Protein AF-A0A6A4WB67-F1 (afdb_monomer)

Solvent-accessible surface area (backbone atoms only — not comparable to full-atom values): 14069 Å² total; per-residue (Å²): 134,90,84,85,91,83,84,88,88,89,84,87,80,80,78,88,81,91,80,86,78,74,86,76,74,72,74,72,79,76,89,67,84,83,65,38,62,92,65,21,6,39,81,93,38,73,42,71,34,64,84,37,33,91,78,21,44,57,36,32,66,81,36,46,34,48,39,44,52,20,15,23,63,81,33,20,80,39,66,37,55,89,47,18,8,24,56,63,33,77,40,70,38,38,48,22,30,94,76,48,62,31,39,26,43,80,23,37,28,89,75,38,42,36,92,93,32,48,76,56,39,9,38,88,63,63,58,74,66,77,58,60,67,40,82,74,42,72,28,26,77,46,27,29,39,32,35,75,45,62,42,71,92,75,52,83,68,87,73,96,52,55,33,37,44,30,32,33,37,27,45,61,84,58,85,37,86,62,76,42,78,46,36,69,49,79,44,61,71,41,95,54,71,48,76,38,46,42,68,89,50,56,60,77,37,48,30,34,35,35,53,35,44,32,39,64,88,76,68,46,67,46,77,82,45,67,72,42,79,44,71,21,36,60,88,74,79,74,90,123

InterPro domains:
  IPR000742 EGF-like domain [PS00022] (65-76)
  IPR000742 EGF-like domain [PS50026] (46-77)
  IPR000742 EGF-like domain [SM00181] (44-77)
  IPR000742 EGF-like domain [SM00181] (88-123)
  IPR002049 Laminin-type EGF domain [cd00055] (55-88)
  IPR003961 Fibronectin type III [cd00063] (132-229)
  IPR013111 Epidermal growth factor-like domain, extracellular [PF07974] (45-76)
  IPR013783 Immunoglobulin-like fold [G3DSA:2.60.40.10] (127-232)
  IPR036116 Fibronectin type III superfamily [SSF49265] (131-212)
  IPR042635 MEGF10/SREC1/2-like [PTHR24043] (35-122)

Foldseek 3Di:
DDDDDDDDDDDDDDDDDDDDDDDPPPPPPDPDPPQADFQFADVVSPHGADAAPPPWGQGRHPSATFEAKQFDDRRRPHGADFQFIDGNSPHGAAAAPPSHGADRHPCARPNPEDPCADPGRRHNDQCQQVDFWAWDDFAQAKTKTKGWADACVRGPDDDQAKKKKWKWKDFPVCPGPDIDTFDIDIDGHDGDMDMTIHHPGDAQTKMWMHIWMAGPVVRDIDPPGDIDIDGHHHPPPPPD

pLDDT: mean 75.32, std 18.9, range [31.39, 95.88]

Sequence (240 aa):
MRTTDASTWELGSLRPSAAELGPATVTLWACLPAGCPAGRFGPDCRDRCPYCLHGGQCHDVTGQCVCPPGFYGDRCQITCDRGTYGPDCNSRCGRCREGSSCDGASGKCESGCEDGFEPPLCLDLPPWFRDPPALVNVGFTDLSITHAVWREDYDNGYGTGAYSYTIQYRRSDGSAAVWTNGQTEWRSPATGNVTLRASGLKAETTYQVRMVITDEERGTSTNDTKVLTVNVTTDCQSKY

Structure (mmCIF, N/CA/C/O backbone):
data_AF-A0A6A4WB67-F1
#
_entry.id   AF-A0A6A4WB67-F1
#
loop_
_atom_site.group_PDB
_atom_site.id
_atom_site.type_symbol
_atom_site.label_atom_id
_atom_site.label_alt_id
_atom_site.label_comp_id
_atom_site.label_asym_id
_atom_site.label_entity_id
_atom_site.label_seq_id
_atom_site.pdbx_PDB_ins_code
_atom_site.Cartn_x
_atom_site.Cartn_y
_atom_site.Cartn_z
_atom_site.occupancy
_atom_site.B_iso_or_equiv
_atom_site.auth_seq_id
_atom_site.auth_comp_id
_atom_site.auth_asym_id
_atom_site.auth_atom_id
_atom_site.pdbx_PDB_model_num
ATOM 1 N N . MET A 1 1 ? -8.711 -58.832 90.110 1.00 36.00 1 MET A N 1
ATOM 2 C CA . MET A 1 1 ? -7.569 -57.941 89.804 1.00 36.00 1 MET A CA 1
ATOM 3 C C . MET A 1 1 ? -7.946 -57.107 88.585 1.00 36.00 1 MET A C 1
ATOM 5 O O . MET A 1 1 ? -8.597 -57.648 87.703 1.00 36.00 1 MET A O 1
ATOM 9 N N . ARG A 1 2 ? -7.663 -55.794 88.633 1.00 37.75 2 ARG A N 1
ATOM 10 C CA . ARG A 1 2 ? -7.966 -54.746 87.623 1.00 37.75 2 ARG A CA 1
ATOM 11 C C . ARG A 1 2 ? -7.347 -55.101 86.247 1.00 37.75 2 ARG A C 1
ATOM 13 O O . ARG A 1 2 ? -6.457 -55.939 86.236 1.00 37.75 2 ARG A O 1
ATOM 20 N N . THR A 1 3 ? -7.776 -54.588 85.089 1.00 33.81 3 THR A N 1
ATOM 21 C CA . THR A 1 3 ? -7.670 -53.190 84.581 1.00 33.81 3 THR A CA 1
ATOM 22 C C . THR A 1 3 ? -8.236 -53.158 83.135 1.00 33.81 3 THR A C 1
ATOM 24 O O . THR A 1 3 ? -7.956 -54.089 82.390 1.00 33.81 3 THR A O 1
ATOM 27 N N . THR A 1 4 ? -9.212 -52.297 82.804 1.00 38.00 4 THR A N 1
ATOM 28 C CA . THR A 1 4 ? -9.153 -51.027 82.013 1.00 38.00 4 THR A CA 1
ATOM 29 C C . THR A 1 4 ? -9.030 -51.130 80.484 1.00 38.00 4 THR A C 1
ATOM 31 O O . THR A 1 4 ? -8.053 -51.661 79.965 1.00 38.00 4 THR A O 1
ATOM 34 N N . ASP A 1 5 ? -9.991 -50.487 79.809 1.00 43.62 5 ASP A N 1
ATOM 35 C CA . ASP A 1 5 ? -9.928 -49.922 78.451 1.00 43.62 5 ASP A CA 1
ATOM 36 C C . ASP A 1 5 ? -8.700 -49.023 78.214 1.00 43.62 5 ASP A C 1
ATOM 38 O O . ASP A 1 5 ? -8.311 -48.272 79.111 1.00 43.62 5 ASP A O 1
ATOM 42 N N . ALA A 1 6 ? -8.177 -49.030 76.979 1.00 40.72 6 ALA A N 1
ATOM 43 C CA . ALA A 1 6 ? -7.413 -47.927 76.377 1.00 40.72 6 ALA A CA 1
ATOM 44 C C . ALA A 1 6 ? -7.303 -48.074 74.836 1.00 40.72 6 ALA A C 1
ATOM 46 O O . ALA A 1 6 ? -6.499 -48.837 74.312 1.00 40.72 6 ALA A O 1
ATOM 47 N N . SER A 1 7 ? -8.165 -47.333 74.139 1.00 37.78 7 SER A N 1
ATOM 48 C CA . SER A 1 7 ? -7.963 -46.528 72.916 1.00 37.78 7 SER A CA 1
ATOM 49 C C . SER A 1 7 ? -6.665 -46.617 72.064 1.00 37.78 7 SER A C 1
ATOM 51 O O . SER A 1 7 ? -5.572 -46.368 72.569 1.00 37.78 7 SER A O 1
ATOM 53 N N . THR A 1 8 ? -6.890 -46.649 70.726 1.00 36.31 8 THR A N 1
ATOM 54 C CA . THR A 1 8 ? -6.251 -45.855 69.617 1.00 36.31 8 THR A CA 1
ATOM 55 C C . THR A 1 8 ? -4.835 -46.269 69.104 1.00 36.31 8 THR A C 1
ATOM 57 O O . THR A 1 8 ? -4.033 -46.711 69.910 1.00 36.31 8 THR A O 1
ATOM 60 N N . TRP A 1 9 ? -4.399 -46.215 67.819 1.00 31.39 9 TRP A N 1
ATOM 61 C CA . TRP A 1 9 ? -4.665 -45.350 66.642 1.00 31.39 9 TRP A CA 1
ATOM 62 C C . TRP A 1 9 ? -4.256 -45.980 65.261 1.00 31.39 9 TRP A C 1
ATOM 64 O O . TRP A 1 9 ? -3.423 -46.877 65.214 1.00 31.39 9 TRP A O 1
ATOM 74 N N . GLU A 1 10 ? -4.791 -45.385 64.174 1.00 36.19 10 GLU A N 1
ATOM 75 C CA . GLU A 1 10 ? -4.322 -45.226 62.762 1.00 36.19 10 GLU A CA 1
ATOM 76 C C . GLU A 1 10 ? -4.331 -46.392 61.734 1.00 36.19 10 GLU A C 1
ATOM 78 O O . GLU A 1 10 ? -3.426 -47.218 61.657 1.00 36.19 10 GLU A O 1
ATOM 83 N N . LEU A 1 11 ? -5.304 -46.341 60.805 1.00 39.94 11 LEU A N 1
ATOM 84 C CA . LEU A 1 11 ? -5.237 -46.958 59.471 1.00 39.94 11 LEU A CA 1
ATOM 85 C C . LEU A 1 11 ? -4.882 -45.880 58.435 1.00 39.94 11 LEU A C 1
ATOM 87 O O . LEU A 1 11 ? -5.669 -44.967 58.178 1.00 39.94 11 LEU A O 1
ATOM 91 N N . GLY A 1 12 ? -3.708 -46.010 57.815 1.00 34.44 12 GLY A N 1
ATOM 92 C CA . GLY A 1 12 ? -3.312 -45.216 56.655 1.00 34.44 12 GLY A CA 1
ATOM 93 C C . GLY A 1 12 ? -4.217 -45.506 55.456 1.00 34.44 12 GLY A C 1
ATOM 94 O O . GLY A 1 12 ? -4.242 -46.618 54.936 1.00 34.44 12 GLY A O 1
ATOM 95 N N . SER A 1 13 ? -4.957 -44.492 55.010 1.00 37.50 13 SER A N 1
ATOM 96 C CA . SER A 1 13 ? -5.719 -44.530 53.760 1.00 37.50 13 SER A CA 1
ATOM 97 C C . SER A 1 13 ? -4.797 -44.193 52.589 1.00 37.50 13 SER A C 1
ATOM 99 O O . SER A 1 13 ? -4.390 -43.044 52.410 1.00 37.50 13 SER A O 1
ATOM 101 N N . LEU A 1 14 ? -4.457 -45.202 51.786 1.00 39.94 14 LEU A N 1
ATOM 102 C CA . LEU A 1 14 ? -3.831 -45.012 50.481 1.00 39.94 14 LEU A CA 1
ATOM 103 C C . LEU A 1 14 ? -4.865 -44.439 49.499 1.00 39.94 14 LEU A C 1
ATOM 105 O O . LEU A 1 14 ? -5.984 -44.934 49.377 1.00 39.94 14 LEU A O 1
ATOM 109 N N . ARG A 1 15 ? -4.465 -43.356 48.828 1.00 42.50 15 ARG A N 1
ATOM 110 C CA . ARG A 1 15 ? -5.202 -42.632 47.783 1.00 42.50 15 ARG A CA 1
ATOM 111 C C . ARG A 1 15 ? -5.564 -43.540 46.592 1.00 42.50 15 ARG A C 1
ATOM 113 O O . ARG A 1 15 ? -4.753 -44.394 46.234 1.00 42.50 15 ARG A O 1
ATOM 120 N N . PRO A 1 16 ? -6.691 -43.297 45.898 1.00 35.81 16 PRO A N 1
ATOM 121 C CA . PRO A 1 16 ? -6.949 -43.901 44.598 1.00 35.81 16 PRO A CA 1
ATOM 122 C C . PRO A 1 16 ? -6.104 -43.213 43.515 1.00 35.81 16 PRO A C 1
ATOM 124 O O . PRO A 1 16 ? -6.063 -41.985 43.429 1.00 35.81 16 PRO A O 1
ATOM 127 N N . SER A 1 17 ? -5.438 -44.016 42.687 1.00 37.41 17 SER A N 1
ATOM 128 C CA . SER A 1 17 ? -4.815 -43.566 41.442 1.00 37.41 17 SER A CA 1
ATOM 129 C C . SER A 1 17 ? -5.841 -43.626 40.314 1.00 37.41 17 SER A C 1
ATOM 131 O O . SER A 1 17 ? -6.446 -44.670 40.074 1.00 37.41 17 SER A O 1
ATOM 133 N N . ALA A 1 18 ? -6.028 -42.493 39.640 1.00 43.53 18 ALA A N 1
ATOM 134 C CA . ALA A 1 18 ? -6.764 -42.361 38.393 1.00 43.53 18 ALA A CA 1
ATOM 135 C C . ALA A 1 18 ? -5.763 -42.356 37.228 1.00 43.53 18 ALA A C 1
ATOM 137 O O . ALA A 1 18 ? -5.106 -41.351 36.984 1.00 43.53 18 ALA A O 1
ATOM 138 N N . ALA A 1 19 ? -5.636 -43.492 36.553 1.00 39.88 19 ALA A N 1
ATOM 139 C CA . ALA A 1 19 ? -5.042 -43.710 35.230 1.00 39.88 19 ALA A CA 1
ATOM 140 C C . ALA A 1 19 ? -5.289 -45.209 34.980 1.00 39.88 19 ALA A C 1
ATOM 142 O O . ALA A 1 19 ? -4.960 -46.016 35.837 1.00 39.88 19 ALA A O 1
ATOM 143 N N . GLU A 1 20 ? -5.994 -45.675 33.956 1.00 41.53 20 GLU A N 1
ATOM 144 C CA . GLU A 1 20 ? -5.700 -45.456 32.549 1.00 41.53 20 GLU A CA 1
ATOM 145 C C . GLU A 1 20 ? -6.998 -45.560 31.729 1.00 41.53 20 GLU A C 1
ATOM 147 O O . GLU A 1 20 ? -7.588 -46.630 31.586 1.00 41.53 20 GLU A O 1
ATOM 152 N N . LEU A 1 21 ? -7.448 -44.440 31.170 1.00 41.16 21 LEU A N 1
ATOM 153 C CA . LEU A 1 21 ? -8.236 -44.449 29.944 1.00 41.16 21 LEU A CA 1
ATOM 154 C C . LEU A 1 21 ? -7.272 -43.973 28.864 1.00 41.16 21 LEU A C 1
ATOM 156 O O . LEU A 1 21 ? -6.634 -42.932 29.026 1.00 41.16 21 LEU A O 1
ATOM 160 N N . 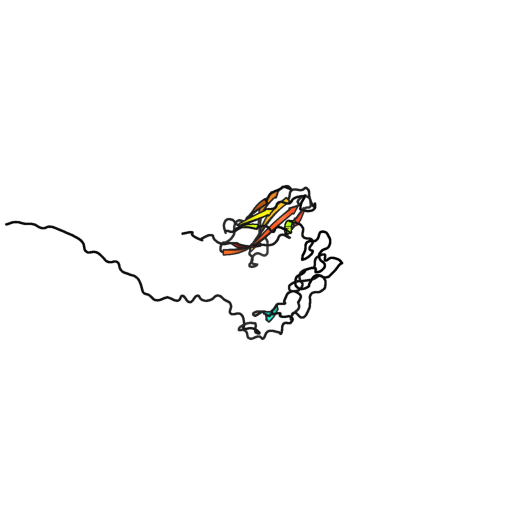GLY A 1 22 ? -7.101 -44.802 27.833 1.00 45.59 22 GLY A N 1
ATOM 161 C CA . GLY A 1 22 ? -6.172 -44.573 26.731 1.00 45.59 22 GLY A CA 1
ATOM 162 C C . GLY A 1 22 ? -6.387 -43.221 26.048 1.00 45.59 22 GLY A C 1
ATOM 163 O O . GLY A 1 22 ? -7.373 -42.534 26.324 1.00 45.59 22 GLY A O 1
ATOM 164 N N . PRO A 1 23 ? -5.480 -42.814 25.147 1.00 40.72 23 PRO A N 1
ATOM 165 C CA . PRO A 1 23 ? -5.631 -41.548 24.461 1.00 40.72 23 PRO A CA 1
ATOM 166 C C . PRO A 1 23 ? -6.952 -41.586 23.695 1.00 40.72 23 PRO A C 1
ATOM 168 O O . PRO A 1 23 ? -7.090 -42.279 22.687 1.00 40.72 23 PRO A O 1
ATOM 171 N N . ALA A 1 24 ? -7.927 -40.810 24.162 1.00 41.34 24 ALA A N 1
ATOM 172 C CA . ALA A 1 24 ? -8.881 -40.219 23.258 1.00 41.34 24 ALA A CA 1
ATOM 173 C C . ALA A 1 24 ? -8.025 -39.385 22.305 1.00 41.34 24 ALA A C 1
ATOM 175 O O . ALA A 1 24 ? -7.651 -38.253 22.607 1.00 41.34 24 ALA A O 1
ATOM 176 N N . THR A 1 25 ? -7.649 -39.966 21.166 1.00 43.19 25 THR A N 1
ATOM 177 C CA . THR A 1 25 ? -7.369 -39.157 19.996 1.00 43.19 25 THR A CA 1
ATOM 178 C C . THR A 1 25 ? -8.670 -38.423 19.736 1.00 43.19 25 THR A C 1
ATOM 180 O O . THR A 1 25 ? -9.588 -38.947 19.108 1.00 43.19 25 THR A O 1
ATOM 183 N N . VAL A 1 26 ? -8.776 -37.217 20.287 1.00 40.19 26 VAL A N 1
ATOM 184 C CA . VAL A 1 26 ? -9.608 -36.194 19.691 1.00 40.19 26 VAL A CA 1
ATOM 185 C C . VAL A 1 26 ? -9.072 -36.108 18.274 1.00 40.19 26 VAL A C 1
ATOM 187 O O . VAL A 1 26 ? -7.982 -35.588 18.040 1.00 40.19 26 VAL A O 1
ATOM 190 N N . THR A 1 27 ? -9.777 -36.734 17.335 1.00 43.88 27 THR A N 1
ATOM 191 C CA . THR A 1 27 ? -9.654 -36.383 15.933 1.00 43.88 27 THR A CA 1
ATOM 192 C C . THR A 1 27 ? -9.920 -34.891 15.892 1.00 43.88 27 THR A C 1
ATOM 194 O O . THR A 1 27 ? -11.065 -34.455 15.996 1.00 43.88 27 THR A O 1
ATOM 197 N N . LEU A 1 28 ? -8.843 -34.110 15.830 1.00 44.91 28 LEU A N 1
ATOM 198 C CA . LEU A 1 28 ? -8.873 -32.759 15.313 1.00 44.91 28 LEU A CA 1
ATOM 199 C C . LEU A 1 28 ? -9.542 -32.891 13.949 1.00 44.91 28 LEU A C 1
ATOM 201 O O . LEU A 1 28 ? -8.922 -33.371 13.000 1.00 44.91 28 LEU A O 1
ATOM 205 N N . TRP A 1 29 ? -10.831 -32.559 13.858 1.00 43.31 29 TRP A N 1
ATOM 206 C CA . TRP A 1 29 ? -11.419 -32.281 12.562 1.00 43.31 29 TRP A CA 1
ATOM 207 C C . TRP A 1 29 ? -10.584 -31.157 11.964 1.00 43.31 29 TRP A C 1
ATOM 209 O O . TRP A 1 29 ? -10.554 -30.034 12.466 1.00 43.31 29 TRP A O 1
ATOM 219 N N . ALA A 1 30 ? -9.809 -31.534 10.954 1.00 49.88 30 ALA A N 1
ATOM 220 C CA . ALA A 1 30 ? -8.985 -30.649 10.173 1.00 49.88 30 ALA A CA 1
ATOM 221 C C . ALA A 1 30 ? -9.857 -29.536 9.588 1.00 49.88 30 ALA A C 1
ATOM 223 O O . ALA A 1 30 ? -10.861 -29.812 8.940 1.00 49.88 30 ALA A O 1
ATOM 224 N N . CYS A 1 31 ? -9.420 -28.292 9.742 1.00 44.47 31 CYS A N 1
ATOM 225 C CA . CYS A 1 31 ? -9.756 -27.240 8.794 1.00 44.47 31 CYS A CA 1
ATOM 226 C C . CYS A 1 31 ? -8.483 -26.875 8.028 1.00 44.47 31 CYS A C 1
ATOM 228 O O . CYS A 1 31 ? -7.892 -25.822 8.236 1.00 44.47 31 CYS A O 1
ATOM 230 N N . LEU A 1 32 ? -8.047 -27.776 7.147 1.00 53.62 32 LEU A N 1
ATOM 231 C CA . LEU A 1 32 ? -7.428 -27.355 5.894 1.00 53.62 32 LEU A CA 1
ATOM 232 C C . LEU A 1 32 ? -8.495 -27.569 4.818 1.00 53.62 32 LEU A C 1
ATOM 234 O O . LEU A 1 32 ? -9.041 -28.674 4.760 1.00 53.62 32 LEU A O 1
ATOM 238 N N . PRO A 1 33 ? -8.812 -26.583 3.963 1.00 56.00 33 PRO A N 1
ATOM 239 C CA . PRO A 1 33 ? -9.559 -26.902 2.763 1.00 56.00 33 PRO A CA 1
ATOM 240 C C . PRO A 1 33 ? -8.698 -27.879 1.958 1.00 56.00 33 PRO A C 1
ATOM 242 O O . PRO A 1 33 ? -7.549 -27.586 1.622 1.00 56.00 33 PRO A O 1
ATOM 245 N N . ALA A 1 34 ? -9.241 -29.061 1.678 1.00 65.38 34 ALA A N 1
ATOM 246 C CA . ALA A 1 34 ? -8.726 -29.891 0.607 1.00 65.38 34 ALA A CA 1
ATOM 247 C C . ALA A 1 34 ? -9.050 -29.148 -0.694 1.00 65.38 34 ALA A C 1
ATOM 249 O O . ALA A 1 34 ? 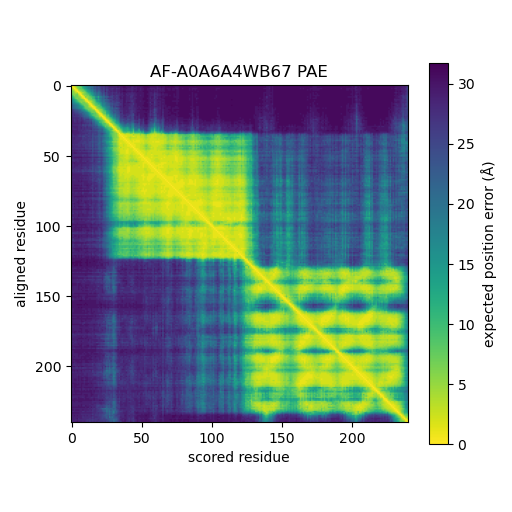-10.119 -29.332 -1.272 1.00 65.38 34 ALA A O 1
ATOM 250 N N . GLY A 1 35 ? -8.163 -28.234 -1.091 1.00 74.56 35 GLY A N 1
ATOM 251 C CA . GLY A 1 35 ? -8.196 -27.645 -2.422 1.00 74.56 35 GLY A CA 1
ATOM 252 C C . GLY A 1 35 ? -8.160 -28.748 -3.477 1.00 74.56 35 GLY A C 1
ATOM 253 O O . GLY A 1 35 ? -7.774 -29.893 -3.204 1.00 74.56 35 GLY A O 1
ATOM 254 N N . CYS A 1 36 ? -8.580 -28.425 -4.694 1.00 86.00 36 CYS A N 1
ATOM 255 C CA . CYS A 1 36 ? -8.553 -29.408 -5.763 1.00 86.00 36 CYS A CA 1
ATOM 256 C C . CYS A 1 36 ? -7.130 -29.896 -6.054 1.00 86.00 36 CYS A C 1
ATOM 258 O O . CYS A 1 36 ? -6.175 -29.118 -5.977 1.00 86.00 36 CYS A O 1
ATOM 260 N N . PRO A 1 37 ? -6.954 -31.188 -6.399 1.00 87.62 37 PRO A N 1
ATOM 261 C CA . PRO A 1 37 ? -5.648 -31.686 -6.794 1.00 87.62 37 PRO A CA 1
ATOM 262 C C . PRO A 1 37 ? -5.159 -30.915 -8.024 1.00 87.62 37 PRO A C 1
ATOM 264 O O . PRO A 1 37 ? -5.959 -30.487 -8.861 1.00 87.62 37 PRO A O 1
ATOM 267 N N . ALA A 1 38 ? -3.837 -30.766 -8.138 1.00 86.00 38 ALA A N 1
ATOM 268 C CA . ALA A 1 38 ? -3.210 -29.971 -9.188 1.00 86.00 38 ALA A CA 1
ATOM 269 C C . ALA A 1 38 ? -3.798 -30.277 -10.579 1.00 86.00 38 ALA A C 1
ATOM 271 O O . ALA A 1 38 ? -3.881 -31.432 -11.004 1.00 86.00 38 ALA A O 1
ATOM 272 N N . GLY A 1 39 ? -4.207 -29.220 -11.287 1.00 88.50 39 GLY A N 1
ATOM 273 C CA . GLY A 1 39 ? -4.805 -29.316 -12.619 1.00 88.50 39 GLY A CA 1
ATOM 274 C C . GLY A 1 39 ? -6.330 -29.473 -12.644 1.00 88.50 39 GLY A C 1
ATOM 275 O O . GLY A 1 39 ? -6.890 -29.662 -13.728 1.00 88.50 39 GLY A O 1
ATOM 276 N N . ARG A 1 40 ? -7.015 -29.385 -11.498 1.00 92.31 40 ARG A N 1
ATOM 277 C CA . ARG A 1 40 ? -8.483 -29.401 -11.410 1.00 92.31 40 ARG A CA 1
ATOM 278 C C . ARG A 1 40 ? -9.025 -28.220 -10.620 1.00 92.31 40 ARG A C 1
ATOM 280 O O . ARG A 1 40 ? -8.319 -27.676 -9.777 1.00 92.31 40 ARG A O 1
ATOM 287 N N . PHE A 1 41 ? -10.276 -27.862 -10.889 1.00 93.44 41 PHE A N 1
ATOM 288 C CA . PHE A 1 41 ? -10.978 -26.814 -10.159 1.00 93.44 41 PHE A CA 1
ATOM 289 C C . PHE A 1 41 ? -12.490 -27.066 -10.076 1.00 93.44 41 PHE A C 1
ATOM 291 O O . PHE A 1 41 ? -13.009 -28.006 -10.688 1.00 93.44 41 PHE A O 1
ATOM 298 N N . GLY A 1 42 ? -13.184 -26.207 -9.330 1.00 87.94 42 GLY A N 1
ATOM 299 C CA . GLY A 1 42 ? -14.643 -26.173 -9.261 1.00 87.94 42 GLY A CA 1
ATOM 300 C C . GLY A 1 42 ? -15.231 -27.154 -8.239 1.00 87.94 42 GLY A C 1
ATOM 301 O O . GLY A 1 42 ? -14.493 -27.839 -7.525 1.00 87.94 42 GLY A O 1
ATOM 302 N N . PRO A 1 43 ? -16.571 -27.230 -8.134 1.00 87.75 43 PRO A N 1
ATOM 303 C CA . PRO A 1 43 ? -17.237 -28.137 -7.204 1.00 87.75 43 PRO A CA 1
ATOM 304 C C . PRO A 1 43 ? -16.832 -29.589 -7.488 1.00 87.75 43 PRO A C 1
ATOM 306 O O . PRO A 1 43 ? -16.821 -30.036 -8.639 1.00 87.75 43 PRO A O 1
ATOM 309 N N . ASP A 1 44 ? -16.448 -30.305 -6.431 1.00 86.38 44 ASP A N 1
ATOM 310 C CA . ASP A 1 44 ? -15.945 -31.685 -6.486 1.00 86.38 44 ASP A CA 1
ATOM 311 C C . ASP A 1 44 ? -14.734 -31.894 -7.424 1.00 86.38 44 ASP A C 1
ATOM 313 O O . ASP A 1 44 ? -14.448 -33.018 -7.841 1.00 86.38 44 ASP A O 1
ATOM 317 N N . CYS A 1 45 ? -14.008 -30.824 -7.781 1.00 89.12 45 CYS A N 1
ATOM 318 C CA . CYS A 1 45 ? -12.840 -30.864 -8.669 1.00 89.12 45 CYS A CA 1
ATOM 319 C C . CYS A 1 45 ? -13.127 -31.488 -10.039 1.00 89.12 45 CYS A C 1
ATOM 321 O O . CYS A 1 45 ? -12.284 -32.170 -10.642 1.00 89.12 45 CYS A O 1
ATOM 323 N N . ARG A 1 46 ? -14.354 -31.291 -10.525 1.00 92.81 46 ARG A N 1
ATOM 324 C CA . ARG A 1 46 ? -14.831 -31.898 -11.765 1.00 92.81 46 ARG A CA 1
ATOM 325 C C . ARG A 1 46 ? -14.186 -31.274 -13.000 1.00 92.81 46 ARG A C 1
ATOM 327 O O . ARG A 1 46 ? -13.955 -31.986 -13.984 1.00 92.81 46 ARG A O 1
ATOM 334 N N . ASP A 1 47 ? -13.856 -29.990 -12.934 1.00 93.75 47 ASP A N 1
ATOM 335 C CA . ASP A 1 47 ? -13.357 -29.229 -14.069 1.00 93.75 47 ASP A CA 1
ATOM 336 C C . ASP A 1 47 ? -11.832 -29.290 -14.166 1.00 93.75 47 ASP A C 1
ATOM 338 O O . ASP A 1 47 ? -11.117 -29.484 -13.180 1.00 93.75 47 ASP A O 1
ATOM 342 N N . ARG A 1 48 ? -11.316 -29.189 -15.395 1.00 93.88 48 ARG A N 1
ATOM 343 C CA . ARG A 1 48 ? -9.875 -29.217 -15.675 1.00 93.88 48 ARG A CA 1
ATOM 344 C C . ARG A 1 48 ? -9.351 -27.807 -15.831 1.00 93.88 48 ARG A C 1
ATOM 346 O O . ARG A 1 48 ? -9.872 -27.055 -16.648 1.00 93.88 48 ARG A O 1
ATOM 353 N N . CYS A 1 49 ? -8.270 -27.508 -15.129 1.00 93.44 49 CYS A N 1
ATOM 354 C CA . CYS A 1 49 ? -7.606 -26.222 -15.230 1.00 93.44 49 CYS A CA 1
ATOM 355 C C . CYS A 1 49 ? -7.151 -25.913 -16.664 1.00 93.44 49 CYS A C 1
ATOM 357 O O . CYS A 1 49 ? -6.633 -26.806 -17.349 1.00 93.44 49 CYS A O 1
ATOM 359 N N . PRO A 1 50 ? -7.286 -24.654 -17.114 1.00 91.81 50 PRO A N 1
ATOM 360 C CA . PRO A 1 50 ? -6.638 -24.207 -18.334 1.00 91.81 50 PRO A CA 1
ATOM 361 C C . PRO A 1 50 ? -5.114 -24.272 -18.174 1.00 91.81 50 PRO A C 1
ATOM 363 O O . PRO A 1 50 ? -4.570 -24.229 -17.070 1.00 91.81 50 PRO A O 1
ATOM 366 N N . TYR A 1 51 ? -4.402 -24.368 -19.297 1.00 93.69 51 TYR A N 1
ATOM 367 C CA . TYR A 1 51 ? -2.942 -24.313 -19.275 1.00 93.69 51 TYR A CA 1
ATOM 368 C C . TYR A 1 51 ? -2.476 -22.861 -19.101 1.00 93.69 51 TYR A C 1
ATOM 370 O O . TYR A 1 51 ? -2.588 -22.066 -20.043 1.00 93.69 51 TYR A O 1
ATOM 378 N N . CYS A 1 52 ? -1.980 -22.542 -17.905 1.00 94.81 52 CYS A N 1
ATOM 379 C CA . CYS A 1 52 ? -1.414 -21.245 -17.538 1.00 94.81 52 CYS A CA 1
ATOM 380 C C . CYS A 1 52 ? 0.046 -21.134 -18.005 1.00 94.81 52 CYS A C 1
ATOM 382 O O . CYS A 1 52 ? 0.830 -22.072 -17.856 1.00 94.81 52 CYS A O 1
ATOM 384 N N . LEU A 1 53 ? 0.409 -19.993 -18.587 1.00 94.69 53 LEU A N 1
ATOM 385 C CA . LEU A 1 53 ? 1.748 -19.725 -19.110 1.00 94.69 53 LEU A CA 1
ATOM 386 C C . LEU A 1 53 ? 2.659 -19.106 -18.044 1.00 94.69 53 LEU A C 1
ATOM 388 O O . LEU A 1 53 ? 2.208 -18.701 -16.975 1.00 94.69 53 LEU A O 1
ATOM 392 N N . HIS A 1 54 ? 3.961 -19.067 -18.343 1.00 93.75 54 HIS A N 1
ATOM 393 C CA . HIS A 1 54 ? 5.002 -18.431 -17.522 1.00 93.75 54 HIS A CA 1
ATOM 394 C C . HIS A 1 54 ? 5.079 -18.912 -16.061 1.00 93.75 54 HIS A C 1
ATOM 396 O O . HIS A 1 54 ? 5.642 -18.231 -15.215 1.00 93.75 54 HIS A O 1
ATOM 402 N N . GLY A 1 55 ? 4.565 -20.111 -15.766 1.00 90.69 55 GLY A N 1
ATOM 403 C CA . GLY A 1 55 ? 4.529 -20.660 -14.406 1.00 90.69 55 GLY A CA 1
ATOM 404 C C . GLY A 1 55 ? 3.316 -20.219 -13.582 1.00 90.69 55 GLY A C 1
ATOM 405 O O . GLY A 1 55 ? 3.302 -20.445 -12.373 1.00 90.69 55 GLY A O 1
ATOM 406 N N . GLY A 1 56 ? 2.303 -19.616 -14.215 1.00 91.94 56 GLY A N 1
ATOM 407 C CA . GLY A 1 56 ? 1.026 -19.309 -13.575 1.00 91.94 56 GLY A CA 1
ATOM 408 C C . GLY A 1 56 ? 0.333 -20.554 -13.026 1.00 91.94 56 GLY A C 1
ATOM 409 O O . GLY A 1 56 ? 0.478 -21.660 -13.555 1.00 91.94 56 GLY A O 1
ATOM 410 N N . GLN A 1 57 ? -0.426 -20.369 -11.951 1.00 92.31 57 GLN A N 1
ATOM 411 C CA . GLN A 1 57 ? -1.120 -21.452 -11.259 1.00 92.31 57 GLN A CA 1
ATOM 412 C C . GLN A 1 57 ? -2.622 -21.315 -11.439 1.00 92.31 57 GLN A C 1
ATOM 414 O O . GLN A 1 57 ? -3.170 -20.228 -11.349 1.00 92.31 57 GLN A O 1
ATOM 419 N N . CYS A 1 58 ? -3.304 -22.424 -11.683 1.00 92.88 58 CYS A N 1
ATOM 420 C CA . CYS A 1 58 ? -4.756 -22.420 -11.743 1.00 92.88 58 CYS A CA 1
ATOM 421 C C . CYS A 1 58 ? -5.343 -22.335 -10.333 1.00 92.88 58 CYS A C 1
ATOM 423 O O . CYS A 1 58 ? -4.959 -23.110 -9.456 1.00 92.88 58 CYS A O 1
ATOM 425 N N . HIS A 1 59 ? -6.295 -21.430 -10.135 1.00 91.31 59 HIS A N 1
ATOM 426 C CA . HIS A 1 59 ? -7.063 -21.354 -8.906 1.00 91.31 59 HIS A CA 1
ATOM 427 C C . HIS A 1 59 ? -8.021 -22.549 -8.822 1.00 91.31 59 HIS A C 1
ATOM 429 O O . HIS A 1 59 ? -8.870 -22.760 -9.685 1.00 91.31 59 HIS A O 1
ATOM 435 N N . ASP A 1 60 ? -7.900 -23.314 -7.747 1.00 87.19 60 ASP A N 1
ATOM 436 C CA . ASP A 1 60 ? -8.667 -24.526 -7.443 1.00 87.19 60 ASP A CA 1
ATOM 437 C C . ASP A 1 60 ? -10.191 -24.328 -7.307 1.00 87.19 60 ASP A C 1
ATOM 439 O O . ASP A 1 60 ? -10.957 -25.268 -7.506 1.00 87.19 60 ASP A O 1
ATOM 443 N N . VAL A 1 61 ? -10.660 -23.118 -7.006 1.00 88.44 61 VAL A N 1
ATOM 444 C CA . VAL A 1 61 ? -12.091 -22.794 -6.936 1.00 88.44 61 VAL A CA 1
ATOM 445 C C . VAL A 1 61 ? -12.606 -22.248 -8.266 1.00 88.44 61 VAL A C 1
ATOM 447 O O . VAL A 1 61 ? -13.611 -22.736 -8.779 1.00 88.44 61 VAL A O 1
ATOM 450 N N . THR A 1 62 ? -11.943 -21.235 -8.831 1.00 89.81 62 THR A N 1
ATOM 451 C CA . THR A 1 62 ? -12.477 -20.479 -9.981 1.00 89.81 62 THR A CA 1
ATOM 452 C C . THR A 1 62 ? -12.008 -20.997 -11.336 1.00 89.81 62 THR A C 1
ATOM 454 O O . THR A 1 62 ? -12.613 -20.668 -12.354 1.00 89.81 62 THR A O 1
ATOM 457 N N . GLY A 1 63 ? -10.920 -21.768 -11.376 1.00 90.81 63 GLY A N 1
ATOM 458 C CA . GLY A 1 63 ? -10.289 -22.227 -12.613 1.00 90.81 63 GLY A CA 1
ATOM 459 C C . GLY A 1 63 ? -9.509 -21.158 -13.369 1.00 90.81 63 GLY A C 1
ATOM 460 O O . GLY A 1 63 ? -8.973 -21.444 -14.438 1.00 90.81 63 GLY A O 1
ATOM 461 N N . GLN A 1 64 ? -9.435 -19.934 -12.845 1.00 93.19 64 GLN A N 1
ATOM 462 C CA . GLN A 1 64 ? -8.674 -18.849 -13.459 1.00 93.19 64 GLN A CA 1
ATOM 463 C C . GLN A 1 64 ? -7.176 -19.024 -13.210 1.00 93.19 64 GLN A C 1
ATOM 465 O O . GLN A 1 64 ? -6.766 -19.533 -12.166 1.00 93.19 64 GLN A O 1
ATOM 470 N N . CYS A 1 65 ? -6.348 -18.585 -14.157 1.00 94.00 65 CYS A N 1
ATOM 471 C CA . CYS A 1 65 ? -4.909 -18.544 -13.946 1.00 94.00 65 CYS A CA 1
ATOM 472 C C . CYS A 1 65 ? -4.536 -17.363 -13.044 1.00 94.00 65 CYS A C 1
ATOM 474 O O . CYS A 1 65 ? -4.820 -16.213 -13.358 1.00 94.00 65 CYS A O 1
ATOM 476 N N . VAL A 1 66 ? -3.859 -17.664 -11.943 1.00 93.19 66 VAL A N 1
ATOM 477 C CA . VAL A 1 66 ? -3.147 -16.711 -11.098 1.00 93.19 66 VAL A CA 1
ATOM 478 C C . VAL A 1 66 ? -1.775 -16.487 -11.714 1.00 93.19 66 VAL A C 1
ATOM 480 O O . VAL A 1 66 ? -0.955 -17.411 -11.799 1.00 93.19 66 VAL A O 1
ATOM 483 N N . CYS A 1 67 ? -1.543 -15.263 -12.175 1.00 93.81 67 CYS A N 1
ATOM 484 C CA . CYS A 1 67 ? -0.346 -14.928 -12.923 1.00 93.81 67 CYS A CA 1
ATOM 485 C C . CYS A 1 67 ? 0.831 -14.568 -12.022 1.00 93.81 67 CYS A C 1
ATOM 487 O O . CYS A 1 67 ? 0.655 -13.910 -10.994 1.00 93.81 67 CYS A O 1
ATOM 489 N N . PRO A 1 68 ? 2.050 -14.999 -12.391 1.00 93.38 68 PRO A N 1
ATOM 490 C CA . PRO A 1 68 ? 3.242 -14.539 -11.708 1.00 93.38 68 PRO A CA 1
ATOM 491 C C . PRO A 1 68 ? 3.458 -13.044 -11.997 1.00 93.38 68 PRO A C 1
ATOM 493 O O . PRO A 1 68 ? 3.006 -12.546 -13.033 1.00 93.38 68 PRO A O 1
ATOM 496 N N . PRO A 1 69 ? 4.172 -12.320 -11.117 1.00 92.75 69 PRO A N 1
ATOM 497 C CA . PRO A 1 69 ? 4.515 -10.923 -11.356 1.00 92.75 69 PRO A CA 1
ATOM 498 C C . PRO A 1 69 ? 5.191 -10.730 -12.717 1.00 92.75 69 PRO A C 1
ATOM 500 O O . PRO A 1 69 ? 6.039 -11.533 -13.108 1.00 92.75 69 PRO A O 1
ATOM 503 N N . GLY A 1 70 ? 4.829 -9.661 -13.428 1.00 94.38 70 GLY A N 1
ATOM 504 C CA . GLY A 1 70 ? 5.324 -9.402 -14.783 1.00 94.38 70 GLY A CA 1
ATOM 505 C C . GLY A 1 70 ? 4.414 -9.907 -15.898 1.00 94.38 70 GLY A C 1
ATOM 506 O O . GLY A 1 70 ? 4.696 -9.626 -17.064 1.00 94.38 70 GLY A O 1
ATOM 507 N N . PHE A 1 71 ? 3.331 -10.611 -15.557 1.00 95.69 71 PHE A N 1
ATOM 508 C CA . PHE A 1 71 ? 2.399 -11.190 -16.518 1.00 95.69 71 PHE A CA 1
ATOM 509 C C . PHE A 1 71 ? 0.940 -10.988 -16.100 1.00 95.69 71 PHE A C 1
ATOM 511 O O . PHE A 1 71 ? 0.626 -10.890 -14.914 1.00 95.69 71 PHE A O 1
ATOM 518 N N . TYR A 1 72 ? 0.046 -10.970 -17.086 1.00 94.31 72 TYR A N 1
ATOM 519 C CA . TYR A 1 72 ? -1.396 -10.838 -16.908 1.00 94.31 72 TYR A CA 1
ATOM 520 C C . TYR A 1 72 ? -2.187 -11.479 -18.063 1.00 94.31 72 TYR A C 1
ATOM 522 O O . TYR A 1 72 ? -1.627 -11.989 -19.043 1.00 94.31 72 TYR A O 1
ATOM 530 N N . GLY A 1 73 ? -3.516 -11.460 -17.931 1.00 93.81 73 GLY A N 1
ATOM 531 C CA . GLY A 1 73 ? -4.474 -12.048 -18.871 1.00 93.81 73 GLY A CA 1
ATOM 532 C C . GLY A 1 73 ? -4.930 -13.450 -18.458 1.00 93.81 73 GLY A C 1
ATOM 533 O O . GLY A 1 73 ? -4.324 -14.080 -17.598 1.00 93.81 73 GLY A O 1
ATOM 534 N N . ASP A 1 74 ? -5.983 -13.963 -19.102 1.00 93.50 74 ASP A N 1
ATOM 535 C CA . ASP A 1 74 ? -6.683 -15.198 -18.689 1.00 93.50 74 ASP A CA 1
ATOM 536 C C . ASP A 1 74 ? -5.788 -16.438 -18.533 1.00 93.50 74 ASP A C 1
ATOM 538 O O . ASP A 1 74 ? -6.128 -17.379 -17.815 1.00 93.50 74 ASP A O 1
ATOM 542 N N . ARG A 1 75 ? -4.656 -16.468 -19.242 1.00 94.50 75 ARG A N 1
ATOM 543 C CA . ARG A 1 75 ? -3.669 -17.552 -19.211 1.00 94.50 75 ARG A CA 1
ATOM 544 C C . ARG A 1 75 ? -2.262 -17.050 -18.903 1.00 94.50 75 ARG A C 1
ATOM 546 O O . ARG A 1 75 ? -1.309 -17.791 -19.136 1.00 94.50 75 ARG A O 1
ATOM 553 N N . CYS A 1 76 ? -2.126 -15.822 -18.404 1.00 95.75 76 CYS A N 1
ATOM 554 C CA . CYS A 1 76 ? -0.848 -15.158 -18.136 1.00 95.75 76 CYS A CA 1
ATOM 555 C C . CYS A 1 76 ? 0.015 -14.958 -19.383 1.00 95.75 76 CYS A C 1
ATOM 557 O O . CYS A 1 76 ? 1.236 -14.955 -19.301 1.00 95.75 76 CYS A O 1
ATOM 559 N N . GLN A 1 77 ? -0.614 -14.849 -20.555 1.00 95.25 77 GLN A N 1
ATOM 560 C CA . GLN A 1 77 ? 0.066 -14.765 -21.847 1.00 95.25 77 GLN A CA 1
ATOM 561 C C . GLN A 1 77 ? 0.640 -13.380 -22.158 1.00 95.25 77 GLN A C 1
ATOM 563 O O . GLN A 1 77 ? 1.385 -13.246 -23.127 1.00 95.25 77 GLN A O 1
ATOM 568 N N . ILE A 1 78 ? 0.245 -12.350 -21.407 1.00 95.81 78 ILE A N 1
ATOM 569 C CA . ILE A 1 78 ? 0.606 -10.964 -21.694 1.00 95.81 78 ILE A CA 1
ATOM 570 C C . ILE A 1 78 ? 1.647 -10.516 -20.676 1.00 95.81 78 ILE A C 1
ATOM 572 O O . ILE A 1 78 ? 1.428 -10.647 -19.479 1.00 95.81 78 ILE A O 1
ATOM 576 N N . THR A 1 79 ? 2.783 -10.006 -21.139 1.00 95.88 79 THR A N 1
ATOM 577 C CA . THR A 1 79 ? 3.801 -9.379 -20.284 1.00 95.88 79 THR A CA 1
ATOM 578 C C . THR A 1 79 ? 3.392 -7.961 -19.911 1.00 95.88 79 THR A C 1
ATOM 580 O O . THR A 1 79 ? 2.726 -7.298 -20.705 1.00 95.88 79 THR A O 1
ATOM 583 N N . CYS A 1 80 ? 3.848 -7.460 -18.764 1.00 93.88 80 CYS A N 1
ATOM 584 C CA . CYS A 1 80 ? 3.642 -6.058 -18.414 1.00 93.88 80 CYS A CA 1
ATOM 585 C C . CYS A 1 80 ? 4.197 -5.111 -19.477 1.00 93.88 80 CYS A C 1
ATOM 587 O O . CYS A 1 80 ? 5.311 -5.287 -19.980 1.00 93.88 80 CYS A O 1
ATOM 589 N N . ASP A 1 81 ? 3.405 -4.090 -19.795 1.00 93.06 81 ASP A N 1
ATOM 590 C CA . ASP A 1 81 ? 3.822 -3.016 -20.681 1.00 93.06 81 ASP A CA 1
ATOM 591 C C . ASP A 1 81 ? 4.887 -2.151 -20.003 1.00 93.06 81 ASP A C 1
ATOM 593 O O . ASP A 1 81 ? 4.974 -2.064 -18.771 1.00 93.06 81 ASP A O 1
ATOM 597 N N . ARG A 1 82 ? 5.685 -1.454 -20.820 1.00 90.50 82 ARG A N 1
ATOM 598 C CA . ARG A 1 82 ? 6.685 -0.504 -20.316 1.00 90.50 82 ARG A CA 1
ATOM 599 C C . ARG A 1 82 ? 6.028 0.500 -19.374 1.00 90.50 82 ARG A C 1
ATOM 601 O O . ARG A 1 82 ? 5.042 1.141 -19.730 1.00 90.50 82 ARG A O 1
ATOM 608 N N . GLY A 1 83 ? 6.614 0.666 -18.193 1.00 87.00 83 GLY A N 1
ATOM 609 C CA . GLY A 1 83 ? 6.067 1.555 -17.170 1.00 87.00 83 GLY A CA 1
ATOM 610 C C . GLY A 1 83 ? 5.102 0.884 -16.190 1.00 87.00 83 GLY A C 1
ATOM 611 O O . GLY A 1 83 ? 4.598 1.576 -15.307 1.00 87.00 83 GLY A O 1
ATOM 612 N N . THR A 1 84 ? 4.861 -0.427 -16.300 1.00 87.25 84 THR A N 1
ATOM 613 C CA . THR A 1 84 ? 4.047 -1.195 -15.344 1.00 87.25 84 THR A CA 1
ATOM 614 C C . THR A 1 84 ? 4.771 -2.430 -14.824 1.00 87.25 84 THR A C 1
ATOM 616 O O . THR A 1 84 ? 5.650 -2.965 -15.499 1.00 87.25 84 THR A O 1
ATOM 619 N N . TYR A 1 85 ? 4.419 -2.874 -13.616 1.00 91.62 85 TYR A N 1
ATOM 620 C CA . TYR A 1 85 ? 5.014 -4.059 -13.006 1.00 91.62 85 TYR A CA 1
ATOM 621 C C . TYR A 1 85 ? 4.098 -4.754 -11.989 1.00 91.62 85 TYR A C 1
ATOM 623 O O . TYR A 1 85 ? 3.049 -4.232 -11.593 1.00 91.62 85 TYR A O 1
ATOM 631 N N . GLY A 1 86 ? 4.541 -5.925 -11.529 1.00 88.25 86 GLY A N 1
ATOM 632 C CA . GLY A 1 86 ? 3.923 -6.687 -10.448 1.00 88.25 86 GLY A CA 1
ATOM 633 C C . GLY A 1 86 ? 2.838 -7.656 -10.929 1.00 88.25 86 GLY A C 1
ATOM 634 O O . GLY A 1 86 ? 2.736 -7.935 -12.127 1.00 88.25 86 GLY A O 1
ATOM 635 N N . PRO A 1 87 ? 2.045 -8.219 -10.002 1.00 84.00 87 PRO A N 1
ATOM 636 C CA . PRO A 1 87 ? 0.898 -9.059 -10.337 1.00 84.00 87 PRO A CA 1
ATOM 637 C C . PRO A 1 87 ? -0.130 -8.270 -11.147 1.00 84.00 87 PRO A C 1
ATOM 639 O O . PRO A 1 87 ? -0.455 -7.131 -10.798 1.00 84.00 87 PRO A O 1
ATOM 642 N N . ASP A 1 88 ? -0.603 -8.869 -12.238 1.00 84.62 88 ASP A N 1
ATOM 643 C CA . ASP A 1 88 ? -1.559 -8.265 -13.172 1.00 84.62 88 ASP A CA 1
ATOM 644 C C . ASP A 1 88 ? -1.134 -6.890 -13.724 1.00 84.62 88 ASP A C 1
ATOM 646 O O . ASP A 1 88 ? -1.956 -6.145 -14.251 1.00 84.62 88 ASP A O 1
ATOM 650 N N . CYS A 1 89 ? 0.150 -6.530 -13.597 1.00 87.88 89 CYS A N 1
ATOM 651 C CA . CYS A 1 89 ? 0.711 -5.251 -14.041 1.00 87.88 89 CYS A CA 1
ATOM 652 C C . CYS A 1 89 ? 0.006 -4.012 -13.456 1.00 87.88 89 CYS A C 1
ATOM 654 O O . CYS A 1 89 ? -0.001 -2.938 -14.057 1.00 87.88 89 CYS A O 1
ATOM 656 N N . ASN A 1 90 ? -0.573 -4.145 -12.260 1.00 86.12 90 ASN A N 1
ATOM 657 C CA . ASN A 1 90 ? -1.359 -3.085 -11.622 1.00 86.12 90 ASN A CA 1
ATOM 658 C C . ASN A 1 90 ? -0.517 -1.981 -10.957 1.00 86.12 90 ASN A C 1
ATOM 660 O O . ASN A 1 90 ? -1.075 -0.997 -10.468 1.00 86.12 90 ASN A O 1
ATOM 664 N N . SER A 1 91 ? 0.811 -2.116 -10.922 1.00 81.75 91 SER A N 1
ATOM 665 C CA . SER A 1 91 ? 1.709 -1.100 -10.358 1.00 81.75 91 SER A CA 1
ATOM 666 C C . SER A 1 91 ? 2.400 -0.311 -11.464 1.00 81.75 91 SER A C 1
ATOM 668 O O . SER A 1 91 ? 2.696 -0.855 -12.523 1.00 81.75 91 SER A O 1
ATOM 670 N N . ARG A 1 92 ? 2.685 0.974 -11.224 1.00 85.31 92 ARG A N 1
ATOM 671 C CA . ARG A 1 92 ? 3.410 1.845 -12.166 1.00 85.31 92 ARG A CA 1
ATOM 672 C C . ARG A 1 92 ? 4.878 1.982 -11.772 1.00 85.31 92 ARG A C 1
ATOM 674 O O . ARG A 1 92 ? 5.165 2.186 -10.596 1.00 85.31 92 ARG A O 1
ATOM 681 N N . CYS A 1 93 ? 5.783 1.917 -12.749 1.00 86.38 93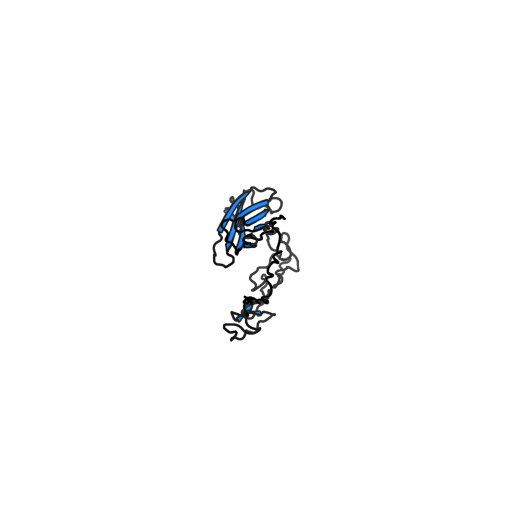 CYS A N 1
ATOM 682 C CA . CYS A 1 93 ? 7.208 2.187 -12.545 1.00 86.38 93 CYS A CA 1
ATOM 683 C C . CYS A 1 93 ? 7.437 3.608 -12.007 1.00 86.38 93 CYS A C 1
ATOM 685 O O . CYS A 1 93 ? 6.713 4.540 -12.369 1.00 86.38 93 CYS A O 1
ATOM 687 N N . GLY A 1 94 ? 8.485 3.775 -11.199 1.00 86.56 94 GLY A N 1
ATOM 688 C CA . GLY A 1 94 ? 8.989 5.084 -10.800 1.00 86.56 94 GLY A CA 1
ATOM 689 C C . GLY A 1 94 ? 9.844 5.769 -11.874 1.00 86.56 94 GLY A C 1
ATOM 690 O O . GLY A 1 94 ? 9.857 5.379 -13.044 1.00 86.56 94 GLY A O 1
ATOM 691 N N . ARG A 1 95 ? 10.579 6.808 -11.472 1.00 88.06 95 ARG A N 1
ATOM 692 C CA . ARG A 1 95 ? 11.508 7.573 -12.316 1.00 88.06 95 ARG A CA 1
ATOM 693 C C . ARG A 1 95 ? 12.862 6.878 -12.424 1.00 88.06 95 ARG A C 1
ATOM 695 O O . ARG A 1 95 ? 13.841 7.254 -11.775 1.00 88.06 95 ARG A O 1
ATOM 702 N N . CYS A 1 96 ? 12.912 5.831 -13.242 1.00 92.31 96 CYS A N 1
ATOM 703 C CA . CYS A 1 96 ? 14.184 5.217 -13.595 1.00 92.31 96 CYS A CA 1
ATOM 704 C C . CYS A 1 96 ? 15.049 6.201 -14.398 1.00 92.31 96 CYS A C 1
ATOM 706 O O . CYS A 1 96 ? 14.555 6.917 -15.273 1.00 92.31 96 CYS A O 1
ATOM 708 N N . ARG A 1 97 ? 16.356 6.200 -14.130 1.00 93.25 97 ARG A N 1
ATOM 709 C CA . ARG A 1 97 ? 17.325 7.063 -14.811 1.00 93.25 97 ARG A CA 1
ATOM 710 C C . ARG A 1 97 ? 17.312 6.829 -16.324 1.00 93.25 97 ARG A C 1
ATOM 712 O O . ARG A 1 97 ? 17.182 5.685 -16.768 1.00 93.25 97 ARG A O 1
ATOM 719 N N . GLU A 1 98 ? 17.494 7.911 -17.086 1.00 85.31 98 GLU A N 1
ATOM 720 C CA . GLU A 1 98 ? 17.532 7.919 -18.561 1.00 85.31 98 GLU A CA 1
ATOM 721 C C . GLU A 1 98 ? 16.217 7.452 -19.217 1.00 85.31 98 GLU A C 1
ATOM 723 O O . GLU A 1 98 ? 16.199 7.049 -20.379 1.00 85.31 98 GLU A O 1
ATOM 728 N N . GLY A 1 99 ? 15.097 7.505 -18.483 1.00 77.12 99 GLY A N 1
ATOM 729 C CA . GLY A 1 99 ? 13.796 7.062 -18.985 1.00 77.12 99 GLY A CA 1
ATOM 730 C C . GLY A 1 99 ? 13.730 5.558 -19.269 1.00 77.12 99 GLY A C 1
ATOM 731 O O . GLY A 1 99 ? 12.922 5.125 -20.096 1.00 77.12 99 GLY A O 1
ATOM 732 N N . SER A 1 100 ? 14.588 4.759 -18.625 1.00 84.44 100 SER A N 1
ATOM 733 C CA . SER A 1 100 ? 14.557 3.302 -18.753 1.00 84.44 100 SER A CA 1
ATOM 734 C C . SER A 1 100 ? 13.249 2.725 -18.188 1.00 84.44 100 SER A C 1
ATOM 736 O O . SER A 1 100 ? 12.586 3.326 -17.341 1.00 84.44 100 SER A O 1
ATOM 738 N N . SER A 1 101 ? 12.832 1.557 -18.684 1.00 87.62 101 SER A N 1
ATOM 739 C CA . SER A 1 101 ? 11.691 0.846 -18.096 1.00 87.62 101 SER A CA 1
ATOM 740 C C . SER A 1 101 ? 12.159 0.077 -16.869 1.00 87.62 101 SER A C 1
ATOM 742 O O . SER A 1 101 ? 13.216 -0.552 -16.909 1.00 87.62 101 SER A O 1
ATOM 744 N N . CYS A 1 102 ? 11.344 0.069 -15.817 1.00 92.69 102 CYS A N 1
ATOM 745 C CA . CYS A 1 102 ? 11.575 -0.829 -14.698 1.00 92.69 102 CYS A CA 1
ATOM 746 C C . CYS A 1 102 ? 11.312 -2.291 -15.097 1.00 92.69 102 CYS A C 1
ATOM 748 O O . CYS A 1 102 ? 10.625 -2.561 -16.090 1.00 92.69 102 CYS A O 1
ATOM 750 N N . ASP A 1 103 ? 11.871 -3.223 -14.325 1.00 95.06 103 ASP A N 1
ATOM 751 C CA . ASP A 1 103 ? 11.603 -4.652 -14.460 1.00 95.06 103 ASP A CA 1
ATOM 752 C C . ASP A 1 103 ? 10.112 -4.950 -14.235 1.00 95.06 103 ASP A C 1
ATOM 754 O O . ASP A 1 103 ? 9.537 -4.562 -13.217 1.00 95.06 103 ASP A O 1
ATOM 758 N N . GLY A 1 104 ? 9.486 -5.671 -15.167 1.00 90.94 104 GLY A N 1
ATOM 759 C CA . GLY A 1 104 ? 8.045 -5.936 -15.137 1.00 90.94 104 GLY A CA 1
ATOM 760 C C . GLY A 1 104 ? 7.604 -6.816 -13.964 1.00 90.94 104 GLY A C 1
ATOM 761 O O . GLY A 1 104 ? 6.456 -6.736 -13.536 1.00 90.94 104 GLY A O 1
ATOM 762 N N . ALA A 1 105 ? 8.491 -7.634 -13.393 1.00 91.56 105 ALA A N 1
ATOM 763 C CA . ALA A 1 105 ? 8.142 -8.476 -12.251 1.00 91.56 105 ALA A CA 1
ATOM 764 C C . ALA A 1 105 ? 8.271 -7.730 -10.913 1.00 91.56 105 ALA A C 1
ATOM 766 O O . ALA A 1 105 ? 7.360 -7.771 -10.086 1.00 91.56 105 ALA A O 1
ATOM 767 N N . SER A 1 106 ? 9.397 -7.050 -10.700 1.00 87.81 106 SER A N 1
ATOM 768 C CA . SER A 1 106 ? 9.788 -6.468 -9.409 1.00 87.81 106 SER A CA 1
ATOM 769 C C . SER A 1 106 ? 9.591 -4.960 -9.301 1.00 87.81 106 SER A C 1
ATOM 771 O O . SER A 1 106 ? 9.576 -4.438 -8.190 1.00 87.81 106 SER A O 1
ATOM 773 N N . GLY A 1 107 ? 9.477 -4.251 -10.424 1.00 89.31 107 GLY A N 1
ATOM 774 C CA . GLY A 1 107 ? 9.427 -2.792 -10.460 1.00 89.31 107 GLY A CA 1
ATOM 775 C C . GLY A 1 107 ? 10.781 -2.108 -10.285 1.00 89.31 107 GLY A C 1
ATOM 776 O O . GLY A 1 107 ? 10.842 -0.884 -10.185 1.00 89.31 107 GLY A O 1
ATOM 777 N N . LYS A 1 108 ? 11.876 -2.875 -10.229 1.00 91.50 108 LYS A N 1
ATOM 778 C CA . LYS A 1 108 ? 13.224 -2.350 -10.004 1.00 91.50 108 LYS A CA 1
ATOM 779 C C . LYS A 1 108 ? 13.770 -1.643 -11.243 1.00 91.50 108 LYS A C 1
ATOM 781 O O . LYS A 1 108 ? 13.709 -2.180 -12.347 1.00 91.50 108 LYS A O 1
ATOM 786 N N . CYS A 1 109 ? 14.388 -0.483 -11.047 1.00 92.56 109 CYS A N 1
ATOM 787 C CA . CYS A 1 109 ? 15.152 0.200 -12.087 1.00 92.56 109 CYS A CA 1
ATOM 788 C C . CYS A 1 109 ? 16.609 -0.291 -12.086 1.00 92.56 109 CYS A C 1
ATOM 790 O O . CYS A 1 109 ? 17.359 -0.038 -11.142 1.00 92.56 109 CYS A O 1
ATOM 792 N N . GLU A 1 110 ? 17.036 -0.982 -13.145 1.00 90.38 110 GLU A N 1
ATOM 793 C CA . GLU A 1 110 ? 18.423 -1.462 -13.272 1.00 90.38 110 GLU A CA 1
ATOM 794 C C . GLU A 1 110 ? 19.429 -0.322 -13.480 1.00 90.38 110 GLU A C 1
ATOM 796 O O . GLU A 1 110 ? 20.556 -0.404 -12.994 1.00 90.38 110 GLU A O 1
ATOM 801 N N . SER A 1 111 ? 19.010 0.769 -14.132 1.00 90.75 111 SER A N 1
ATOM 802 C CA . SER A 1 111 ? 19.830 1.973 -14.340 1.00 90.75 111 SER A CA 1
ATOM 803 C C . SER A 1 111 ? 19.914 2.887 -13.108 1.00 90.75 111 SER A C 1
ATOM 805 O O . SER A 1 111 ? 20.571 3.929 -13.155 1.00 90.75 111 SER A O 1
ATOM 807 N N . GLY A 1 112 ? 19.268 2.512 -12.000 1.00 89.38 112 GLY A N 1
ATOM 808 C CA . GLY A 1 112 ? 19.116 3.365 -10.825 1.00 89.38 112 GLY A CA 1
ATOM 809 C C . GLY A 1 112 ? 18.076 4.471 -11.021 1.00 89.38 112 GLY A C 1
ATOM 810 O O . GLY A 1 112 ? 17.299 4.462 -11.980 1.00 89.38 112 GLY A O 1
ATOM 811 N N . CYS A 1 113 ? 18.048 5.414 -10.081 1.00 88.94 113 CYS A N 1
ATOM 812 C CA . CYS A 1 113 ? 17.026 6.456 -10.005 1.00 88.94 113 CYS A CA 1
ATOM 813 C C . CYS A 1 113 ? 17.519 7.811 -10.517 1.00 88.94 113 CYS A C 1
ATOM 815 O O . CYS A 1 113 ? 18.722 8.106 -10.500 1.00 88.94 113 CYS A O 1
ATOM 817 N N . GLU A 1 114 ? 16.576 8.625 -10.994 1.00 85.94 114 GLU A N 1
ATOM 818 C CA . GLU A 1 114 ? 16.782 10.068 -11.134 1.00 85.94 114 GLU A CA 1
ATOM 819 C C . GLU A 1 114 ? 17.009 10.714 -9.755 1.00 85.94 114 GLU A C 1
ATOM 821 O O . GLU A 1 114 ? 16.646 10.147 -8.719 1.00 85.94 114 GLU A O 1
ATOM 826 N N . ASP A 1 115 ? 17.638 11.890 -9.730 1.00 80.88 115 ASP A N 1
ATOM 827 C CA . ASP A 1 115 ? 17.934 12.590 -8.479 1.00 80.88 115 ASP A CA 1
ATOM 828 C C . ASP A 1 115 ? 16.637 12.921 -7.724 1.00 80.88 115 ASP A C 1
ATOM 830 O O . ASP A 1 115 ? 15.688 13.456 -8.296 1.00 80.88 115 ASP A O 1
ATOM 834 N N . GLY A 1 116 ? 16.600 12.599 -6.428 1.00 71.19 116 GLY A N 1
ATOM 835 C CA . GLY A 1 116 ? 15.422 12.794 -5.574 1.00 71.19 116 GLY A CA 1
ATOM 836 C C . GLY A 1 116 ? 14.474 11.593 -5.479 1.00 71.19 116 GLY A C 1
ATOM 837 O O . GLY A 1 116 ? 13.542 11.643 -4.683 1.00 71.19 116 GLY A O 1
ATOM 838 N N . PHE A 1 117 ? 14.730 10.504 -6.212 1.00 75.88 117 PHE A N 1
ATOM 839 C CA . PHE A 1 117 ? 13.916 9.284 -6.187 1.00 75.88 117 PHE A CA 1
ATOM 840 C C . PHE A 1 117 ? 14.633 8.127 -5.479 1.00 75.88 117 PHE A C 1
ATOM 842 O O . PHE A 1 117 ? 15.838 7.932 -5.648 1.00 75.88 117 PHE A O 1
ATOM 849 N N . GLU A 1 118 ? 13.888 7.329 -4.709 1.00 73.19 118 GLU A N 1
ATOM 850 C CA . GLU A 1 118 ? 14.472 6.301 -3.835 1.00 73.19 118 GLU A CA 1
ATOM 851 C C . GLU A 1 118 ? 14.598 4.928 -4.533 1.00 73.19 118 GLU A C 1
ATOM 853 O O . GLU A 1 118 ? 13.601 4.388 -5.036 1.00 73.19 118 GLU A O 1
ATOM 858 N N . PRO A 1 119 ? 15.793 4.306 -4.550 1.00 81.06 119 PRO A N 1
ATOM 859 C CA . PRO A 1 119 ? 15.966 2.928 -5.007 1.00 81.06 119 PRO A CA 1
ATOM 860 C C . PRO A 1 119 ? 15.214 1.910 -4.124 1.00 81.06 119 PRO A C 1
ATOM 862 O O . PRO A 1 119 ? 15.018 2.138 -2.937 1.00 81.06 119 PRO A O 1
ATOM 865 N N . PRO A 1 120 ? 14.831 0.727 -4.642 1.00 81.50 120 PRO A N 1
ATOM 866 C CA . PRO A 1 120 ? 15.074 0.225 -5.994 1.00 81.50 120 PRO A CA 1
ATOM 867 C C . PRO A 1 120 ? 13.966 0.567 -7.004 1.00 81.50 120 PRO A C 1
ATOM 869 O O . PRO A 1 120 ? 14.150 0.313 -8.192 1.00 81.50 120 PRO A O 1
ATOM 872 N N . LEU A 1 121 ? 12.829 1.103 -6.547 1.00 84.25 121 LEU A N 1
ATOM 873 C CA . LEU A 1 121 ? 11.634 1.338 -7.373 1.00 84.25 121 LEU A CA 1
ATOM 874 C C . LEU A 1 121 ? 11.579 2.750 -7.980 1.00 84.25 121 LEU A C 1
ATOM 876 O O . LEU A 1 121 ? 10.727 3.018 -8.826 1.00 84.25 121 LEU A O 1
ATOM 880 N N . CYS A 1 122 ? 12.469 3.648 -7.544 1.00 85.94 122 CYS A N 1
ATOM 881 C CA . CYS A 1 122 ? 12.567 5.045 -7.974 1.00 85.94 122 CYS A CA 1
ATOM 882 C C . CYS A 1 122 ? 11.241 5.798 -7.867 1.00 85.94 122 CYS A C 1
ATOM 884 O O . CYS A 1 122 ? 10.879 6.592 -8.733 1.00 85.94 122 CYS A O 1
ATOM 886 N N . LEU A 1 123 ? 10.481 5.498 -6.819 1.00 80.75 123 LEU A N 1
ATOM 887 C CA . LEU A 1 123 ? 9.192 6.117 -6.558 1.00 80.75 123 LEU A CA 1
ATOM 888 C C . LEU A 1 123 ? 9.393 7.493 -5.924 1.00 80.75 123 LEU A C 1
ATOM 890 O O . LEU A 1 123 ? 10.338 7.701 -5.160 1.00 80.75 123 LEU A O 1
ATOM 894 N N . ASP A 1 124 ? 8.478 8.409 -6.243 1.00 66.25 124 ASP A N 1
ATOM 895 C CA . ASP A 1 124 ? 8.314 9.683 -5.538 1.00 66.25 124 ASP A CA 1
ATOM 896 C C . ASP A 1 124 ? 7.661 9.354 -4.192 1.00 66.25 124 ASP A C 1
ATOM 898 O O . ASP A 1 124 ? 6.442 9.408 -4.025 1.00 66.25 124 ASP A O 1
ATOM 902 N N . LEU A 1 125 ? 8.451 8.820 -3.264 1.00 51.75 125 LEU A N 1
ATOM 903 C CA . LEU A 1 125 ? 7.959 8.532 -1.929 1.00 51.75 125 LEU A CA 1
ATOM 904 C C . LEU A 1 125 ? 8.118 9.806 -1.120 1.00 51.75 125 LEU A C 1
ATOM 906 O O . LEU A 1 125 ? 9.257 10.215 -0.866 1.00 51.75 125 LEU A O 1
ATOM 910 N N . PRO A 1 126 ? 7.020 10.437 -0.675 1.00 50.16 126 PRO A N 1
ATOM 911 C CA . PRO A 1 126 ? 7.176 11.465 0.317 1.00 50.16 126 PRO A CA 1
ATOM 912 C C . PRO A 1 126 ? 7.798 10.805 1.567 1.00 50.16 126 PRO A C 1
ATOM 914 O O . PRO A 1 126 ? 7.446 9.677 1.923 1.00 50.16 126 PRO A O 1
ATOM 917 N N . PRO A 1 127 ? 8.776 11.449 2.207 1.00 46.88 127 PRO A N 1
ATOM 918 C CA . PRO A 1 127 ? 9.672 10.818 3.180 1.00 46.88 127 PRO A CA 1
ATOM 919 C C . PRO A 1 127 ? 9.027 10.205 4.440 1.00 46.88 127 PRO A C 1
ATOM 921 O O . PRO A 1 127 ? 9.673 9.403 5.107 1.00 46.88 127 PRO A O 1
ATOM 924 N N . TRP A 1 128 ? 7.734 10.408 4.697 1.00 50.78 128 TRP A N 1
ATOM 925 C CA . TRP A 1 128 ? 6.959 9.671 5.710 1.00 50.78 128 TRP A CA 1
ATOM 926 C C . TRP A 1 128 ? 6.563 8.233 5.291 1.00 50.78 128 TRP A C 1
ATOM 928 O O . TRP A 1 128 ? 6.051 7.464 6.104 1.00 50.78 128 TRP A O 1
ATOM 938 N N . PHE A 1 129 ? 6.877 7.812 4.059 1.00 49.75 129 PHE A N 1
ATOM 939 C CA . PHE A 1 129 ? 6.946 6.393 3.675 1.00 49.75 129 PHE A CA 1
ATOM 940 C C . PHE A 1 129 ? 8.224 5.687 4.152 1.00 49.75 129 PHE A C 1
ATOM 942 O O . PHE A 1 129 ? 8.270 4.455 4.104 1.00 49.75 129 PHE A O 1
ATOM 949 N N . ARG A 1 130 ? 9.261 6.430 4.579 1.00 52.25 130 ARG A N 1
ATOM 950 C CA . ARG A 1 130 ? 10.546 5.846 5.008 1.00 52.25 130 ARG A CA 1
ATOM 951 C C . ARG A 1 130 ? 10.378 4.974 6.249 1.00 52.25 130 ARG A C 1
ATOM 953 O O . ARG A 1 130 ? 10.936 3.883 6.290 1.00 52.25 130 ARG A O 1
ATOM 960 N N . ASP A 1 131 ? 9.534 5.411 7.181 1.00 62.72 131 ASP A N 1
ATOM 961 C CA . ASP A 1 131 ? 9.224 4.684 8.407 1.00 62.72 131 ASP A CA 1
ATOM 962 C C . ASP A 1 131 ? 7.712 4.458 8.516 1.00 62.72 131 ASP A C 1
ATOM 964 O O . ASP A 1 131 ? 6.980 5.361 8.926 1.00 62.72 131 ASP A O 1
ATOM 968 N N . PRO A 1 132 ? 7.186 3.271 8.161 1.00 67.25 132 PRO A N 1
ATOM 969 C CA . PRO A 1 132 ? 5.772 2.994 8.370 1.00 67.25 132 PRO A CA 1
ATOM 970 C C . PRO A 1 132 ? 5.418 3.145 9.858 1.00 67.25 132 PRO A C 1
ATOM 972 O O . PRO A 1 132 ? 6.271 2.887 10.713 1.00 67.25 132 PRO A O 1
ATOM 975 N N . PRO A 1 133 ? 4.169 3.521 1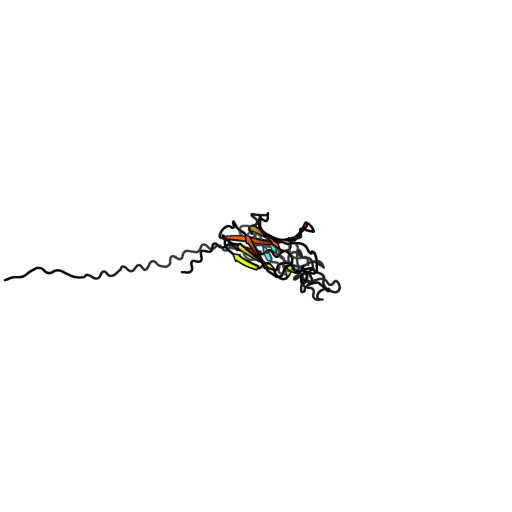0.199 1.00 77.31 133 PRO A N 1
ATOM 976 C CA . PRO A 1 133 ? 3.743 3.516 11.590 1.00 77.31 133 PRO A CA 1
ATOM 977 C C . PRO A 1 133 ? 4.037 2.143 12.208 1.00 77.31 133 PRO A C 1
ATOM 979 O O . PRO A 1 133 ? 3.814 1.103 11.585 1.00 77.31 133 PRO A O 1
ATOM 982 N N . ALA A 1 134 ? 4.570 2.139 13.423 1.00 84.50 134 ALA A N 1
ATOM 983 C CA . ALA A 1 134 ? 4.922 0.930 14.147 1.00 84.50 134 ALA A CA 1
ATOM 984 C C . ALA A 1 134 ? 3.821 0.579 15.148 1.00 84.50 134 ALA A C 1
ATOM 986 O O . ALA A 1 134 ? 3.212 1.459 15.757 1.00 84.50 134 ALA A O 1
ATOM 987 N N . LEU A 1 135 ? 3.568 -0.715 15.334 1.00 87.06 135 LEU A N 1
ATOM 988 C CA . LEU A 1 135 ? 2.651 -1.189 16.368 1.00 87.06 135 LEU A CA 1
ATOM 989 C C . LEU A 1 135 ? 3.314 -1.058 17.734 1.00 87.06 135 LEU A C 1
ATOM 991 O O . LEU A 1 135 ? 4.446 -1.499 17.914 1.00 87.06 135 LEU A O 1
ATOM 995 N N . VAL A 1 136 ? 2.593 -0.469 18.683 1.00 88.25 136 VAL A N 1
ATOM 996 C CA . VAL A 1 136 ? 3.032 -0.350 20.077 1.00 88.25 136 VAL A CA 1
ATOM 997 C C . VAL A 1 136 ? 2.343 -1.415 20.919 1.00 88.25 136 VAL A C 1
ATOM 999 O O . VAL A 1 136 ? 3.013 -2.279 21.472 1.00 88.25 136 VAL A O 1
ATOM 1002 N N . ASN A 1 137 ? 1.008 -1.398 20.959 1.00 83.88 137 ASN A N 1
ATOM 1003 C CA . ASN A 1 137 ? 0.199 -2.407 21.641 1.00 83.88 137 ASN A CA 1
ATOM 1004 C C . ASN A 1 137 ? -0.847 -2.978 20.689 1.00 83.88 137 ASN A C 1
ATOM 1006 O O . ASN A 1 137 ? -1.407 -2.247 19.870 1.00 83.88 137 ASN A O 1
ATOM 1010 N N . VAL A 1 138 ? -1.136 -4.270 20.833 1.00 81.31 138 VAL A N 1
ATOM 1011 C CA . VAL A 1 138 ? -2.187 -4.963 20.083 1.00 81.31 138 VAL A CA 1
ATOM 1012 C C . VAL A 1 138 ? -3.038 -5.753 21.070 1.00 81.31 138 VAL A C 1
ATOM 1014 O O . VAL A 1 138 ? -2.659 -6.836 21.502 1.00 81.31 138 VAL A O 1
ATOM 1017 N N . GLY A 1 139 ? -4.189 -5.195 21.430 1.00 75.88 139 GLY A N 1
ATOM 1018 C CA . GLY A 1 139 ? -5.191 -5.849 22.261 1.00 75.88 139 GLY A CA 1
ATOM 1019 C C . GLY A 1 139 ? -6.591 -5.333 21.948 1.00 75.88 139 GLY A C 1
ATOM 1020 O O . GLY A 1 139 ? -6.767 -4.314 21.281 1.00 75.88 139 GLY A O 1
ATOM 1021 N N . PHE A 1 140 ? -7.610 -6.043 22.424 1.00 72.38 140 PHE A N 1
ATOM 1022 C CA . PHE A 1 140 ? -9.010 -5.659 22.195 1.00 72.38 140 PHE A CA 1
ATOM 1023 C C . PHE A 1 140 ? -9.430 -4.383 22.949 1.00 72.38 140 PHE A C 1
ATOM 1025 O O . PHE A 1 140 ? -10.363 -3.700 22.529 1.00 72.38 140 PHE A O 1
ATOM 1032 N N . THR A 1 141 ? -8.735 -4.039 24.040 1.00 71.81 141 THR A N 1
ATOM 1033 C CA . THR A 1 141 ? -8.945 -2.799 24.807 1.00 71.81 141 THR A CA 1
ATOM 1034 C C . THR A 1 141 ? -8.048 -1.649 24.360 1.00 71.81 141 THR A C 1
ATOM 1036 O O . THR A 1 141 ? -8.448 -0.494 24.500 1.00 71.81 141 THR A O 1
ATOM 1039 N N . ASP A 1 142 ? -6.859 -1.946 23.832 1.00 73.56 142 ASP A N 1
ATOM 1040 C CA . ASP A 1 142 ? -5.875 -0.944 23.425 1.00 73.56 142 ASP A CA 1
ATOM 1041 C C . ASP A 1 142 ? -5.080 -1.442 22.208 1.00 73.56 142 ASP A C 1
ATOM 1043 O O . ASP A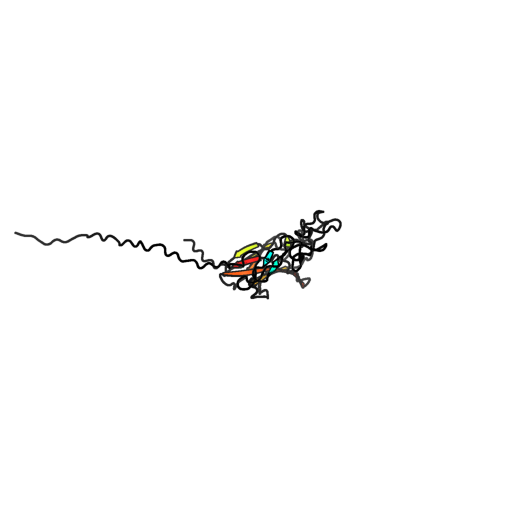 1 142 ? -4.218 -2.320 22.311 1.00 73.56 142 ASP A O 1
ATOM 1047 N N . LEU A 1 143 ? -5.392 -0.882 21.040 1.00 88.31 143 LEU A N 1
ATOM 1048 C CA . LEU A 1 143 ? -4.545 -0.952 19.854 1.00 88.31 143 LEU A CA 1
ATOM 1049 C C . LEU A 1 143 ? -3.891 0.408 19.685 1.00 88.31 143 LEU A C 1
ATOM 1051 O O . LEU A 1 143 ? -4.592 1.405 19.518 1.00 88.31 143 LEU A O 1
ATOM 1055 N N . SER A 1 144 ? -2.565 0.449 19.649 1.00 90.06 144 SER A N 1
ATOM 1056 C CA . SER A 1 144 ? -1.836 1.697 19.449 1.00 90.06 144 SER A CA 1
ATOM 1057 C C . SER A 1 144 ? -0.778 1.583 18.369 1.00 90.06 144 SER A C 1
ATOM 1059 O O . SER A 1 144 ? -0.056 0.588 18.279 1.00 90.06 144 SER A O 1
ATOM 1061 N N . ILE A 1 145 ? -0.691 2.630 17.553 1.00 90.44 145 ILE A N 1
ATOM 1062 C CA . ILE A 1 145 ? 0.368 2.808 16.561 1.00 90.44 145 ILE A CA 1
ATOM 1063 C C . ILE A 1 145 ? 1.152 4.070 16.885 1.00 90.44 145 ILE A C 1
ATOM 1065 O O . ILE A 1 145 ? 0.580 5.060 17.342 1.00 90.44 145 ILE A O 1
ATOM 1069 N N . THR A 1 146 ? 2.452 4.038 16.627 1.00 89.06 146 THR A N 1
ATOM 1070 C CA . THR A 1 146 ? 3.340 5.188 16.760 1.00 89.06 146 THR A CA 1
ATOM 1071 C C . THR A 1 146 ? 3.961 5.549 15.422 1.00 89.06 146 THR A C 1
ATOM 1073 O O . THR A 1 146 ? 4.201 4.675 14.591 1.00 89.06 146 THR A O 1
ATOM 1076 N N . HIS A 1 147 ? 4.199 6.833 15.197 1.00 84.62 147 HIS A N 1
ATOM 1077 C CA . HIS A 1 147 ? 4.846 7.332 13.991 1.00 84.62 147 HIS A CA 1
ATOM 1078 C C . HIS A 1 147 ? 5.657 8.586 14.315 1.00 84.62 147 HIS A C 1
ATOM 1080 O O . HIS A 1 147 ? 5.316 9.317 15.249 1.00 84.62 147 HIS A O 1
ATOM 1086 N N . ALA A 1 148 ? 6.733 8.821 13.568 1.00 78.75 148 ALA A N 1
ATOM 1087 C CA . ALA A 1 148 ? 7.511 10.045 13.694 1.00 78.75 148 ALA A CA 1
ATOM 1088 C C . ALA A 1 148 ? 6.655 11.254 13.282 1.00 78.75 148 ALA A C 1
ATOM 1090 O O . ALA A 1 148 ? 5.864 11.181 12.343 1.00 78.75 148 ALA A O 1
ATOM 1091 N N . VAL A 1 149 ? 6.782 12.358 14.016 1.00 75.75 149 VAL A N 1
ATOM 1092 C CA . VAL A 1 149 ? 6.136 13.627 13.662 1.00 75.75 149 VAL A CA 1
ATOM 1093 C C . VAL A 1 149 ? 6.911 14.269 12.511 1.00 75.75 149 VAL A C 1
ATOM 1095 O O . VAL A 1 149 ? 8.140 14.235 12.491 1.00 75.75 149 VAL A O 1
ATOM 1098 N N . TRP A 1 150 ? 6.173 14.861 11.573 1.00 65.50 150 TRP A N 1
ATOM 1099 C CA . TRP A 1 150 ? 6.699 15.581 10.415 1.00 65.50 150 TRP A CA 1
ATOM 1100 C C . TRP A 1 150 ? 7.729 16.656 10.793 1.00 65.50 150 TRP A C 1
ATOM 1102 O O . TRP A 1 150 ? 7.546 17.397 11.771 1.00 65.50 150 TRP A O 1
ATOM 1112 N N . ARG A 1 151 ? 8.794 16.767 9.986 1.00 60.81 151 ARG A N 1
ATOM 1113 C CA . ARG A 1 151 ? 9.886 17.729 10.191 1.00 60.81 151 ARG A CA 1
ATOM 1114 C C . ARG A 1 151 ? 10.341 18.406 8.900 1.00 60.81 151 ARG A C 1
ATOM 1116 O O . ARG A 1 151 ? 10.678 17.750 7.918 1.00 60.81 151 ARG A O 1
ATOM 1123 N N . GLU A 1 152 ? 10.497 19.726 8.972 1.00 55.56 152 GLU A N 1
ATOM 1124 C CA . GLU A 1 152 ? 10.943 20.575 7.857 1.00 55.56 152 GLU A CA 1
ATOM 1125 C C . GLU A 1 152 ? 12.296 20.162 7.253 1.00 55.56 152 GLU A C 1
ATOM 1127 O O . GLU A 1 152 ? 12.479 20.270 6.044 1.00 55.56 152 GLU A O 1
ATOM 1132 N N . ASP A 1 153 ? 13.236 19.669 8.067 1.00 52.81 153 ASP A N 1
ATOM 1133 C CA . ASP A 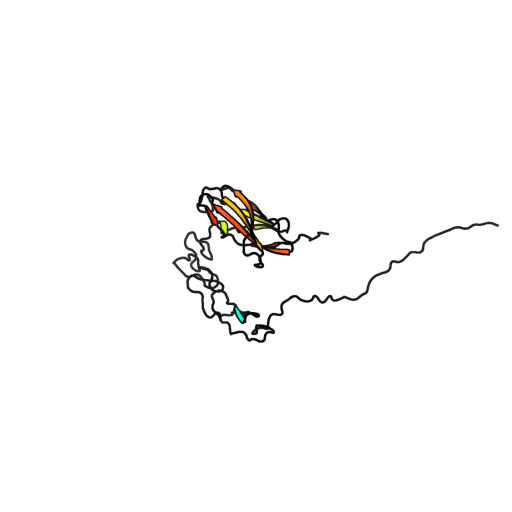1 153 ? 14.601 19.334 7.640 1.00 52.81 153 ASP A CA 1
ATOM 1134 C C . ASP A 1 153 ? 14.752 17.945 6.994 1.00 52.81 153 ASP A C 1
ATOM 1136 O O . ASP A 1 153 ? 15.769 17.688 6.353 1.00 52.81 153 ASP A O 1
ATOM 1140 N N . TYR A 1 154 ? 13.752 17.066 7.131 1.00 53.41 154 TYR A N 1
ATOM 1141 C CA . TYR A 1 154 ? 13.747 15.715 6.544 1.00 53.41 154 TYR A CA 1
ATOM 1142 C C . TYR A 1 154 ? 12.745 15.552 5.392 1.00 53.41 154 TYR A C 1
ATOM 1144 O O . TYR A 1 154 ? 12.958 14.683 4.538 1.00 53.41 154 TYR A O 1
ATOM 1152 N N . ASP A 1 155 ? 11.696 16.390 5.351 1.00 54.69 155 ASP A N 1
ATOM 1153 C CA . ASP A 1 155 ? 10.505 16.158 4.529 1.00 54.69 155 ASP A CA 1
ATOM 1154 C C . ASP A 1 155 ? 10.276 17.143 3.360 1.00 54.69 155 ASP A C 1
ATOM 1156 O O . ASP A 1 155 ? 9.165 17.263 2.845 1.00 54.69 155 ASP A O 1
ATOM 1160 N N . ASN A 1 156 ? 11.333 17.827 2.906 1.00 50.56 156 ASN A N 1
ATOM 1161 C CA . ASN A 1 156 ? 11.397 18.675 1.699 1.00 50.56 156 ASN A CA 1
ATOM 1162 C C . ASN A 1 156 ? 10.231 19.673 1.488 1.00 50.56 156 ASN A C 1
ATOM 1164 O O . ASN A 1 156 ? 9.927 20.053 0.358 1.00 50.56 156 ASN A O 1
ATOM 1168 N N . GLY A 1 157 ? 9.641 20.177 2.575 1.00 48.91 157 GLY A N 1
ATOM 1169 C CA . GLY A 1 157 ? 9.030 21.508 2.592 1.00 48.91 157 GLY A CA 1
ATOM 1170 C C . GLY A 1 157 ? 7.681 21.681 1.887 1.00 48.91 157 GLY A C 1
ATOM 1171 O O . GLY A 1 157 ? 7.526 22.604 1.090 1.00 48.91 157 GLY A O 1
ATOM 1172 N N . TYR A 1 158 ? 6.663 20.909 2.269 1.00 48.88 158 TYR A N 1
ATOM 1173 C CA . TYR A 1 158 ? 5.266 21.308 2.050 1.00 48.88 158 TYR A CA 1
ATOM 1174 C C . TYR A 1 158 ? 4.535 21.524 3.383 1.00 48.88 158 TYR A C 1
ATOM 1176 O O . TYR A 1 158 ? 3.761 20.678 3.797 1.00 48.88 158 TYR A O 1
ATOM 1184 N N . GLY A 1 159 ? 4.747 22.686 4.021 1.00 50.91 159 GLY A N 1
ATOM 1185 C CA . GLY A 1 159 ? 3.848 23.228 5.056 1.00 50.91 159 GLY A CA 1
ATOM 1186 C C . GLY A 1 159 ? 4.500 23.627 6.377 1.00 50.91 159 GLY A C 1
ATOM 1187 O O . GLY A 1 159 ? 5.126 22.815 7.031 1.00 50.91 159 GLY A O 1
ATOM 1188 N N . THR A 1 160 ? 4.294 24.874 6.799 1.00 52.81 160 THR A N 1
ATOM 1189 C CA . THR A 1 160 ? 4.657 25.395 8.134 1.00 52.81 160 THR A CA 1
ATOM 1190 C C . THR A 1 160 ? 3.545 25.168 9.173 1.00 52.81 160 THR A C 1
ATOM 1192 O O . THR A 1 160 ? 3.636 25.643 10.305 1.00 52.81 160 THR A O 1
ATOM 1195 N N . GLY A 1 161 ? 2.467 24.491 8.765 1.00 61.75 161 GLY A N 1
ATOM 1196 C CA . GLY A 1 161 ? 1.224 24.349 9.514 1.00 61.75 161 GLY A CA 1
ATOM 1197 C C . GLY A 1 161 ? 1.230 23.230 10.556 1.00 61.75 161 GLY A C 1
ATOM 1198 O O . GLY A 1 161 ? 2.113 22.374 10.608 1.00 61.75 161 GLY A O 1
ATOM 1199 N N . ALA A 1 162 ? 0.209 23.238 11.414 1.00 68.19 162 ALA A N 1
ATOM 1200 C CA . ALA A 1 162 ? -0.067 22.135 12.326 1.00 68.19 162 ALA A CA 1
ATOM 1201 C C . ALA A 1 162 ? -0.704 20.961 11.564 1.00 68.19 162 ALA A C 1
ATOM 1203 O O . ALA A 1 162 ? -1.639 21.153 10.788 1.00 68.19 162 ALA A O 1
ATOM 1204 N N . TYR A 1 163 ? -0.232 19.743 11.829 1.00 78.94 163 TYR A N 1
ATOM 1205 C CA . TYR A 1 163 ? -0.766 18.526 11.223 1.00 78.94 163 TYR A CA 1
ATOM 1206 C C . TYR A 1 163 ? -1.654 17.785 12.221 1.00 78.94 163 TYR A C 1
ATOM 1208 O O . TYR A 1 163 ? -1.320 17.675 13.410 1.00 78.94 163 TYR A O 1
ATOM 1216 N N . SER A 1 164 ? -2.762 17.226 11.734 1.00 86.06 164 SER A N 1
ATOM 1217 C CA . SER A 1 164 ? -3.509 16.213 12.487 1.00 86.06 164 SER A CA 1
ATOM 1218 C C . SER A 1 164 ? -3.118 14.815 12.041 1.00 86.06 164 SER A C 1
ATOM 1220 O O . SER A 1 164 ? -3.022 14.529 10.850 1.00 86.06 164 SER A O 1
ATOM 1222 N N . TYR A 1 165 ? -2.938 13.935 13.018 1.00 87.31 165 TYR A N 1
ATOM 1223 C CA . TYR A 1 165 ? -2.663 12.520 12.828 1.00 87.31 165 TYR A CA 1
ATOM 1224 C C . TYR A 1 165 ? -3.866 11.745 13.348 1.00 87.31 165 TYR A C 1
ATOM 1226 O O . TYR A 1 165 ? -4.202 11.844 14.528 1.00 87.31 165 TYR A O 1
ATOM 1234 N N . THR A 1 166 ? -4.512 10.976 12.478 1.00 90.44 166 THR A N 1
ATOM 1235 C CA . THR A 1 166 ? -5.714 10.198 12.799 1.00 90.44 166 THR A CA 1
ATOM 1236 C C . THR A 1 166 ? -5.452 8.719 12.572 1.00 90.44 166 THR A C 1
ATOM 1238 O O . THR A 1 166 ? -5.096 8.319 11.466 1.00 90.44 166 THR A O 1
ATOM 1241 N N . ILE A 1 167 ? -5.663 7.871 13.579 1.00 91.88 167 ILE A N 1
ATOM 1242 C CA . ILE A 1 167 ? -5.660 6.420 13.358 1.00 91.88 167 ILE A CA 1
ATOM 1243 C C . ILE A 1 167 ? -6.982 6.023 12.709 1.00 91.88 167 ILE A C 1
ATOM 1245 O O . ILE A 1 167 ? -8.055 6.387 13.184 1.00 91.88 167 ILE A O 1
ATOM 1249 N N . GLN A 1 168 ? -6.911 5.265 11.623 1.00 92.44 168 GLN A N 1
ATOM 1250 C CA . GLN A 1 168 ? -8.074 4.691 10.966 1.00 92.44 168 GLN A CA 1
ATOM 1251 C C . GLN A 1 168 ? -7.980 3.177 10.968 1.00 92.44 168 GLN A C 1
ATOM 1253 O O . GLN A 1 168 ? -6.915 2.615 10.725 1.00 92.44 168 GLN A O 1
ATOM 1258 N N . TYR A 1 169 ? -9.105 2.513 11.205 1.00 91.75 169 TYR A N 1
ATOM 1259 C CA . TYR A 1 169 ? -9.172 1.058 11.210 1.00 91.75 169 TYR A CA 1
ATOM 1260 C C . TYR A 1 169 ? -10.466 0.545 10.577 1.00 91.75 169 TYR A C 1
ATOM 1262 O O . TYR A 1 169 ? -11.503 1.209 10.591 1.00 91.75 169 TYR A O 1
ATOM 1270 N N . ARG A 1 170 ? -10.409 -0.656 10.003 1.00 91.62 170 ARG A N 1
ATOM 1271 C CA . ARG A 1 170 ? -11.570 -1.393 9.485 1.00 91.62 170 ARG A CA 1
ATOM 1272 C C . ARG A 1 170 ? -11.326 -2.892 9.567 1.00 91.62 170 ARG A C 1
ATOM 1274 O O . ARG A 1 170 ? -10.181 -3.324 9.675 1.00 91.62 170 ARG A O 1
ATOM 1281 N N . ARG A 1 171 ? -12.383 -3.702 9.514 1.00 88.81 171 ARG A N 1
ATOM 1282 C CA . ARG A 1 171 ? -12.227 -5.164 9.499 1.00 88.81 171 ARG A CA 1
ATOM 1283 C C . ARG A 1 171 ? -11.601 -5.603 8.175 1.00 88.81 171 ARG A C 1
ATOM 1285 O O . ARG A 1 171 ? -11.957 -5.097 7.115 1.00 88.81 171 ARG A O 1
ATOM 1292 N N . SER A 1 172 ? -10.639 -6.515 8.258 1.00 87.00 172 SER A N 1
ATOM 1293 C CA . SER A 1 172 ? -9.905 -7.030 7.091 1.00 87.00 172 SER A CA 1
ATOM 1294 C C . SER A 1 172 ? -10.716 -8.018 6.247 1.00 87.00 172 SER A C 1
ATOM 1296 O O . SER A 1 172 ? -10.421 -8.194 5.072 1.00 87.00 172 SER A O 1
ATOM 1298 N N . ASP A 1 173 ? -11.767 -8.603 6.826 1.00 83.31 173 ASP A N 1
ATOM 1299 C CA . ASP A 1 173 ? -12.696 -9.548 6.189 1.00 83.31 173 ASP A CA 1
ATOM 1300 C C . ASP A 1 173 ? -13.620 -8.907 5.132 1.00 83.31 173 ASP A C 1
ATOM 1302 O O . ASP A 1 173 ? -14.492 -9.573 4.581 1.00 83.31 173 ASP A O 1
ATOM 1306 N N . GLY A 1 174 ? -13.471 -7.605 4.867 1.00 74.62 174 GLY A N 1
ATOM 1307 C CA . GLY A 1 174 ? -14.292 -6.866 3.908 1.00 74.62 174 GLY A CA 1
ATOM 1308 C C . GLY A 1 174 ? -15.707 -6.541 4.399 1.00 74.62 174 GLY A C 1
ATOM 1309 O O . GLY A 1 174 ? -16.433 -5.834 3.704 1.00 74.62 174 GLY A O 1
ATOM 1310 N N . SER A 1 175 ? -16.096 -6.968 5.608 1.00 76.75 175 SER A N 1
ATOM 1311 C CA . SER A 1 175 ? -17.417 -6.670 6.186 1.00 76.75 175 SER A CA 1
ATOM 1312 C C . SER A 1 175 ? -17.611 -5.184 6.517 1.00 76.75 175 SER A C 1
ATOM 1314 O O . SER A 1 175 ? -18.740 -4.718 6.663 1.00 76.75 175 SER A O 1
ATOM 1316 N N . ALA A 1 176 ? -16.515 -4.424 6.603 1.00 77.88 176 ALA A N 1
ATOM 1317 C CA . ALA A 1 176 ? -16.510 -2.980 6.790 1.00 77.88 176 ALA A CA 1
ATOM 1318 C C . ALA A 1 176 ? -15.726 -2.305 5.655 1.00 77.88 176 ALA A C 1
ATOM 1320 O O . ALA A 1 176 ? -14.509 -2.145 5.731 1.00 77.88 176 ALA A O 1
ATOM 1321 N N . ALA A 1 177 ? -16.432 -1.888 4.599 1.00 73.56 177 ALA A N 1
ATOM 1322 C CA . ALA A 1 177 ? -15.827 -1.155 3.483 1.00 73.56 177 ALA A CA 1
ATOM 1323 C C . ALA A 1 177 ? -15.323 0.244 3.898 1.00 73.56 177 ALA A C 1
ATOM 1325 O O . ALA A 1 177 ? -14.353 0.753 3.331 1.00 73.56 177 ALA A O 1
ATOM 1326 N N . VAL A 1 178 ? -15.961 0.844 4.910 1.00 88.62 178 VAL A N 1
ATOM 1327 C CA . VAL A 1 178 ? -15.686 2.199 5.403 1.00 88.62 178 VAL A CA 1
ATOM 1328 C C . VAL A 1 178 ? -14.661 2.167 6.539 1.00 88.62 178 VAL A C 1
ATOM 1330 O O . VAL A 1 178 ? -14.760 1.358 7.462 1.00 88.62 178 VAL A O 1
ATOM 1333 N N . TRP A 1 179 ? -13.677 3.066 6.474 1.00 90.12 179 TRP A N 1
ATOM 1334 C CA . TRP A 1 179 ? -12.706 3.282 7.544 1.00 90.12 179 TRP A CA 1
ATOM 1335 C C . TRP A 1 179 ? -13.355 3.984 8.736 1.00 90.12 179 TRP A C 1
ATOM 1337 O O . TRP A 1 179 ? -14.042 4.989 8.576 1.00 90.12 179 TRP A O 1
ATOM 1347 N N . THR A 1 180 ? -13.108 3.466 9.936 1.00 91.56 180 THR A N 1
ATOM 1348 C CA . THR A 1 180 ? -13.530 4.089 11.192 1.00 91.56 180 THR A CA 1
ATOM 1349 C C . THR A 1 180 ? -12.384 4.937 11.731 1.00 91.56 180 THR A C 1
ATOM 1351 O O . THR A 1 180 ? -11.255 4.453 11.819 1.00 91.56 180 THR A O 1
ATOM 1354 N N . ASN A 1 181 ? -12.663 6.189 12.095 1.00 92.06 181 ASN A N 1
ATOM 1355 C CA . ASN A 1 181 ? -11.687 7.066 12.742 1.00 92.06 181 ASN A CA 1
ATOM 1356 C C . ASN A 1 181 ? -11.583 6.716 14.235 1.00 92.06 181 ASN A C 1
ATOM 1358 O O . ASN A 1 181 ? -12.597 6.615 14.923 1.00 92.06 181 ASN A O 1
ATOM 1362 N N . GLY A 1 182 ? -10.361 6.528 14.727 1.00 91.00 182 GLY A N 1
ATOM 1363 C CA . GLY A 1 182 ? -10.040 6.428 16.149 1.00 91.00 182 GLY A CA 1
ATOM 1364 C C . GLY A 1 182 ? -9.528 7.759 16.698 1.00 91.00 182 GLY A C 1
ATOM 1365 O O . GLY A 1 182 ? -10.042 8.823 16.356 1.00 91.00 182 GLY A O 1
ATOM 1366 N N . GLN A 1 183 ? -8.512 7.710 17.563 1.00 93.50 183 GLN A N 1
ATOM 1367 C CA . GLN A 1 183 ? -7.909 8.915 18.127 1.00 93.50 183 GLN A CA 1
ATOM 1368 C C . GLN A 1 183 ? -7.307 9.823 17.043 1.00 93.50 183 GLN A C 1
ATOM 1370 O O . GLN A 1 183 ? -6.678 9.363 16.088 1.00 93.50 183 GLN A O 1
ATOM 1375 N N . THR A 1 184 ? -7.477 11.128 17.244 1.00 92.00 184 THR A N 1
ATOM 1376 C CA . THR A 1 184 ? -6.816 12.180 16.472 1.00 92.00 184 THR A CA 1
ATOM 1377 C C . THR A 1 184 ? -5.944 13.000 17.411 1.00 92.00 184 THR A C 1
ATOM 1379 O O . THR A 1 184 ? -6.416 13.419 18.468 1.00 92.00 184 THR A O 1
ATOM 1382 N N . GLU A 1 185 ? -4.689 13.236 17.042 1.00 90.62 185 GLU A N 1
ATOM 1383 C CA . GLU A 1 185 ? -3.812 14.167 17.753 1.00 90.62 185 GLU A CA 1
ATOM 1384 C C . GLU A 1 185 ? -3.261 15.245 16.831 1.00 90.62 185 GLU A C 1
ATOM 1386 O O . GLU A 1 185 ? -2.976 15.006 15.659 1.00 90.62 185 GLU A O 1
ATOM 1391 N N . TRP A 1 186 ? -3.076 16.429 17.409 1.00 85.25 186 TRP A N 1
ATOM 1392 C CA . TRP A 1 186 ? -2.549 17.607 16.737 1.00 85.25 186 TRP A CA 1
ATOM 1393 C C . TRP A 1 186 ? -1.105 17.834 17.157 1.00 85.25 186 TRP A C 1
ATOM 1395 O O . TRP A 1 186 ? -0.794 17.882 18.355 1.00 85.25 186 TRP A O 1
ATOM 1405 N N . ARG A 1 187 ? -0.219 17.973 16.172 1.00 81.69 187 ARG A N 1
ATOM 1406 C CA . ARG A 1 187 ? 1.196 18.264 16.400 1.00 81.69 187 ARG A CA 1
ATOM 1407 C C . ARG A 1 187 ? 1.671 19.321 15.410 1.00 81.69 187 ARG A C 1
ATOM 1409 O O . ARG A 1 187 ? 1.467 19.198 14.205 1.00 81.69 187 ARG A O 1
ATOM 1416 N N . SER A 1 188 ? 2.321 20.351 15.939 1.00 73.50 188 SER A N 1
ATOM 1417 C CA . SER A 1 188 ? 3.160 21.251 15.146 1.00 73.50 188 SER A CA 1
ATOM 1418 C C . SER A 1 188 ? 4.439 20.519 14.706 1.00 73.50 188 SER A C 1
ATOM 1420 O O . SER A 1 188 ? 4.794 19.520 15.343 1.00 73.50 188 SER A O 1
ATOM 1422 N N . PRO A 1 189 ? 5.144 21.006 13.669 1.00 64.81 189 PRO A N 1
ATOM 1423 C CA . PRO A 1 189 ? 6.431 20.454 13.250 1.00 64.81 189 PRO A CA 1
ATOM 1424 C C . PRO A 1 189 ? 7.409 20.418 14.431 1.00 64.81 189 PRO A C 1
ATOM 1426 O O . PRO A 1 189 ? 7.761 21.459 14.986 1.00 64.81 189 PRO A O 1
ATOM 1429 N N . ALA A 1 190 ? 7.806 19.224 14.870 1.00 62.53 190 ALA A N 1
ATOM 1430 C CA . ALA A 1 190 ? 8.689 19.037 16.021 1.00 62.53 190 ALA A CA 1
ATOM 1431 C C . ALA A 1 190 ? 9.416 17.690 15.948 1.00 62.53 190 ALA A C 1
ATO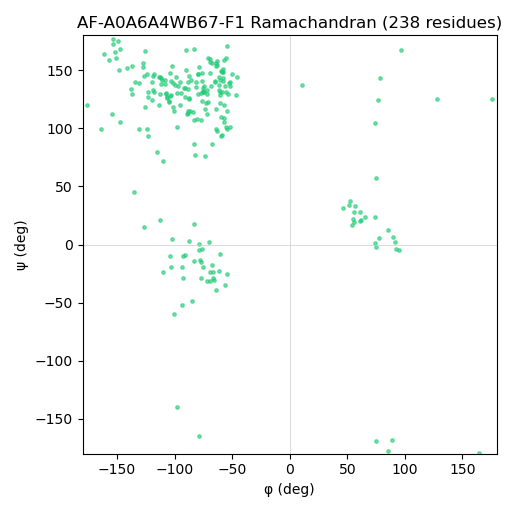M 1433 O O . ALA A 1 190 ? 8.957 16.748 15.307 1.00 62.53 190 ALA A O 1
ATOM 1434 N N . THR A 1 191 ? 10.535 17.569 16.661 1.00 64.38 191 THR A N 1
ATOM 1435 C CA . THR A 1 191 ? 11.184 16.280 16.913 1.00 64.38 191 THR A CA 1
ATOM 1436 C C . THR A 1 191 ? 10.388 15.474 17.938 1.00 64.38 191 THR A C 1
ATOM 1438 O O . THR A 1 191 ? 10.266 15.864 19.098 1.00 64.38 191 THR A O 1
ATOM 1441 N N . GLY A 1 192 ? 9.857 14.323 17.529 1.00 78.38 192 GLY A N 1
ATOM 1442 C CA . GLY A 1 192 ? 9.177 13.392 18.428 1.00 78.38 192 GLY A CA 1
ATOM 1443 C C . GLY A 1 192 ? 8.334 12.364 17.685 1.00 78.38 192 GLY A C 1
ATOM 1444 O O . GLY A 1 192 ? 8.259 12.383 16.460 1.00 78.38 192 GLY A O 1
ATOM 1445 N N . ASN A 1 193 ? 7.674 11.489 18.444 1.00 84.75 193 ASN A N 1
ATOM 1446 C CA . ASN A 1 193 ? 6.718 10.525 17.909 1.00 84.75 193 ASN A CA 1
ATOM 1447 C C . ASN A 1 193 ? 5.308 10.860 18.395 1.00 84.75 193 ASN A C 1
ATOM 1449 O O . ASN A 1 193 ? 5.106 11.249 19.548 1.00 84.75 193 ASN A O 1
ATOM 1453 N N . VAL A 1 194 ? 4.322 10.647 17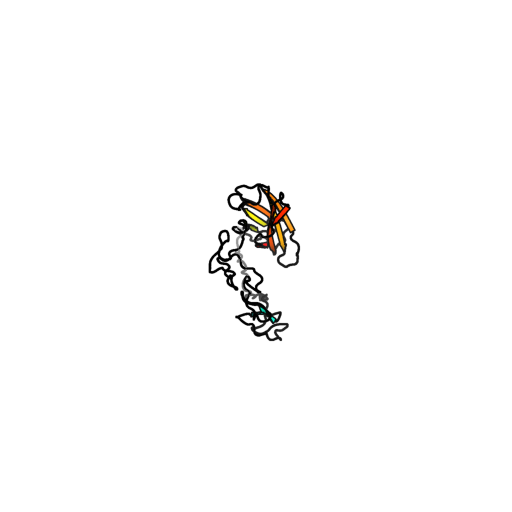.533 1.00 87.94 194 VAL A N 1
ATOM 1454 C CA . VAL A 1 194 ? 2.908 10.618 17.901 1.00 87.94 194 VAL A CA 1
ATOM 1455 C C . VAL A 1 194 ? 2.497 9.170 18.142 1.00 87.94 194 VAL A C 1
ATOM 1457 O O . VAL A 1 194 ? 2.934 8.273 17.426 1.00 87.94 194 VAL A O 1
ATOM 1460 N N . THR A 1 195 ? 1.684 8.916 19.168 1.00 91.50 195 THR A N 1
ATOM 1461 C CA . THR A 1 195 ? 1.117 7.586 19.431 1.00 91.50 195 THR A CA 1
ATOM 1462 C C . THR A 1 195 ? -0.393 7.708 19.516 1.00 91.50 195 THR A C 1
ATOM 1464 O O . THR A 1 195 ? -0.907 8.416 20.376 1.00 91.50 195 THR A O 1
ATOM 1467 N N . LEU A 1 196 ? -1.097 7.023 18.620 1.00 92.38 196 LEU A N 1
ATOM 1468 C CA . LEU A 1 196 ? -2.551 7.076 18.505 1.00 92.38 196 LEU A CA 1
ATOM 1469 C C . LEU A 1 196 ? -3.162 5.744 18.911 1.00 92.38 196 LEU A C 1
ATOM 1471 O O . LEU A 1 196 ? -2.613 4.691 18.585 1.00 92.38 196 LEU A O 1
ATOM 1475 N N . ARG A 1 197 ? -4.321 5.798 19.570 1.00 91.88 197 ARG A N 1
ATOM 1476 C CA . ARG A 1 197 ? -5.060 4.620 20.029 1.00 91.88 197 ARG A CA 1
ATOM 1477 C C . ARG A 1 197 ? -6.368 4.419 19.269 1.00 91.88 197 ARG A C 1
ATOM 1479 O O . ARG A 1 197 ? -7.097 5.368 18.975 1.00 91.88 197 ARG A O 1
ATOM 1486 N N . ALA A 1 198 ? -6.692 3.163 18.995 1.00 90.00 198 ALA A N 1
ATOM 1487 C CA . ALA A 1 198 ? -8.011 2.716 18.575 1.00 90.00 198 ALA A CA 1
ATOM 1488 C C . ALA A 1 198 ? -8.672 1.934 19.715 1.00 90.00 198 ALA A C 1
ATOM 1490 O O . ALA A 1 198 ? -8.040 1.117 20.384 1.00 90.00 198 ALA A O 1
ATOM 1491 N N . SER A 1 199 ? -9.961 2.195 19.915 1.00 86.81 199 SER A N 1
ATOM 1492 C CA . SER A 1 199 ? -10.795 1.591 20.952 1.00 86.81 199 SER A CA 1
ATOM 1493 C C . SER A 1 199 ? -12.047 0.959 20.339 1.00 86.81 199 SER A C 1
ATOM 1495 O O . SER A 1 199 ? -12.366 1.191 19.174 1.00 86.81 199 SER A O 1
ATOM 1497 N N . GLY A 1 200 ? -12.756 0.132 21.115 1.00 82.69 200 GLY A N 1
ATOM 1498 C CA . GLY A 1 200 ? -13.971 -0.549 20.645 1.00 82.69 200 GLY A CA 1
ATOM 1499 C C . GLY A 1 200 ? -13.702 -1.711 19.683 1.00 82.69 200 GLY A C 1
ATOM 1500 O O . GLY A 1 200 ? -14.566 -2.071 18.881 1.00 82.69 200 GLY A O 1
ATOM 1501 N N . LEU A 1 201 ? -12.503 -2.295 19.745 1.00 85.19 201 LEU A N 1
ATOM 1502 C CA . LEU A 1 201 ? -12.112 -3.419 18.905 1.00 85.19 201 LEU A CA 1
ATOM 1503 C C . LEU A 1 201 ? -12.681 -4.727 19.451 1.00 85.19 201 LEU A C 1
ATOM 1505 O O . LEU A 1 201 ? -12.828 -4.924 20.657 1.00 85.19 201 LEU A O 1
ATOM 1509 N N . LYS A 1 202 ? -13.010 -5.638 18.537 1.00 84.44 202 LYS A N 1
ATOM 1510 C CA . LYS A 1 202 ? -13.482 -6.972 18.896 1.00 84.44 202 LYS A CA 1
ATOM 1511 C C . LYS A 1 202 ? -12.303 -7.918 19.063 1.00 84.44 202 LYS A C 1
ATOM 1513 O O . LYS A 1 202 ? -11.367 -7.908 18.266 1.00 84.44 202 LYS A O 1
ATOM 1518 N N . ALA A 1 203 ? -12.421 -8.754 20.085 1.00 81.56 203 ALA A N 1
ATOM 1519 C CA . ALA A 1 203 ? -11.629 -9.954 20.280 1.00 81.56 203 ALA A CA 1
ATOM 1520 C C . ALA A 1 203 ? -11.511 -10.790 18.997 1.00 81.56 203 ALA A C 1
ATOM 1522 O O . ALA A 1 203 ? -12.474 -10.875 18.228 1.00 81.56 203 ALA A O 1
ATOM 1523 N N . GLU A 1 204 ? -10.344 -11.407 18.801 1.00 81.81 204 GLU A N 1
ATOM 1524 C CA . GLU A 1 204 ? -10.070 -12.402 17.752 1.00 81.81 204 GLU A CA 1
ATOM 1525 C C . GLU A 1 204 ? -10.477 -11.941 16.344 1.00 81.81 204 GLU A C 1
ATOM 1527 O O . GLU A 1 204 ? -10.938 -12.712 15.505 1.00 81.81 204 GLU A O 1
ATOM 1532 N N . THR A 1 205 ? -10.352 -10.641 16.083 1.00 83.25 205 THR A N 1
ATOM 1533 C CA . THR A 1 205 ? -10.743 -10.033 14.813 1.00 83.25 205 THR A CA 1
ATOM 1534 C C . THR A 1 205 ? -9.528 -9.400 14.158 1.00 83.25 205 THR A C 1
ATOM 1536 O O . THR A 1 205 ? -8.785 -8.644 14.780 1.00 83.25 205 THR A O 1
ATOM 1539 N N . THR A 1 206 ? -9.344 -9.662 12.864 1.00 87.62 206 THR A N 1
ATOM 1540 C CA . THR A 1 206 ? -8.267 -9.040 12.091 1.00 87.62 206 THR A CA 1
ATOM 1541 C C . THR A 1 206 ? -8.724 -7.705 11.509 1.00 87.62 206 THR A C 1
ATOM 1543 O O . THR A 1 206 ? -9.728 -7.628 10.790 1.00 87.62 206 THR A O 1
ATOM 1546 N N . TYR A 1 207 ? -7.964 -6.652 11.791 1.00 88.06 207 TYR A N 1
ATOM 1547 C CA . TYR A 1 207 ? -8.207 -5.293 11.329 1.00 88.06 207 TYR A CA 1
ATOM 1548 C C . TYR A 1 207 ? -7.112 -4.839 10.363 1.00 88.06 207 TYR A C 1
ATOM 1550 O O . TYR A 1 207 ? -5.937 -5.155 10.527 1.00 88.06 207 TYR A O 1
ATOM 1558 N N . GLN A 1 208 ? -7.506 -4.060 9.363 1.00 90.50 208 GLN A N 1
ATOM 1559 C CA . GLN A 1 208 ? -6.602 -3.184 8.631 1.00 90.50 208 GLN A CA 1
ATOM 1560 C C . GLN A 1 208 ? -6.544 -1.848 9.358 1.00 90.50 208 GLN A C 1
ATOM 1562 O O . GLN A 1 208 ? -7.585 -1.312 9.739 1.00 90.50 208 GLN A O 1
ATOM 1567 N N . VAL A 1 209 ? -5.342 -1.320 9.546 1.00 90.19 209 VAL A N 1
ATOM 1568 C CA . VAL A 1 209 ? -5.074 -0.107 10.318 1.00 90.19 209 VAL A CA 1
ATOM 1569 C C . VAL A 1 209 ? -4.123 0.775 9.529 1.00 90.19 209 VAL A C 1
ATOM 1571 O O . VAL A 1 209 ? -3.187 0.284 8.901 1.00 90.19 209 VAL A O 1
ATOM 1574 N N . ARG A 1 210 ? -4.361 2.081 9.555 1.00 88.75 210 ARG A N 1
ATOM 1575 C CA . ARG A 1 210 ? -3.510 3.084 8.914 1.00 88.75 210 ARG A CA 1
ATOM 1576 C C . ARG A 1 210 ? -3.512 4.383 9.709 1.00 88.75 210 ARG A C 1
ATOM 1578 O O . ARG A 1 210 ? -4.355 4.575 10.585 1.00 88.75 210 ARG A O 1
ATOM 1585 N N . MET A 1 211 ? -2.599 5.285 9.373 1.00 87.00 211 MET A N 1
ATOM 1586 C CA . MET A 1 211 ? -2.569 6.641 9.919 1.00 87.00 211 MET A CA 1
ATOM 1587 C C . MET A 1 211 ? -2.895 7.639 8.805 1.00 87.00 211 MET A C 1
ATOM 1589 O O . MET A 1 211 ? -2.326 7.567 7.730 1.00 87.00 211 MET A O 1
ATOM 1593 N N . VAL A 1 212 ? -3.830 8.552 9.013 1.00 86.38 212 VAL A N 1
ATOM 1594 C CA . VAL A 1 212 ? -4.145 9.612 8.048 1.00 86.38 212 VAL A CA 1
ATOM 1595 C C . VAL A 1 212 ? -3.596 10.913 8.591 1.00 86.38 212 VAL A C 1
ATOM 1597 O O . VAL A 1 212 ? -3.882 11.267 9.736 1.00 86.38 212 VAL A O 1
ATOM 1600 N N . ILE A 1 213 ? -2.805 11.598 7.774 1.00 81.00 213 ILE A N 1
ATOM 1601 C CA . ILE A 1 213 ? -2.205 12.885 8.116 1.00 81.00 213 ILE A CA 1
ATOM 1602 C C . ILE A 1 213 ? -2.933 13.957 7.311 1.00 81.00 213 ILE A C 1
ATOM 1604 O O . ILE A 1 213 ? -3.117 13.801 6.103 1.00 81.00 213 ILE A O 1
ATOM 1608 N N . THR A 1 214 ? -3.376 15.024 7.971 1.00 80.69 214 THR A N 1
ATOM 1609 C CA . THR A 1 214 ? -4.062 16.144 7.309 1.00 80.69 214 THR A CA 1
ATOM 1610 C C . THR A 1 214 ? -3.330 17.450 7.579 1.00 80.69 214 THR A C 1
ATOM 1612 O O . THR A 1 214 ? -3.090 17.787 8.739 1.00 80.69 214 THR A O 1
ATOM 1615 N N . ASP A 1 215 ? -3.008 18.165 6.499 1.00 75.81 215 ASP A N 1
ATOM 1616 C CA . ASP A 1 215 ? -2.556 19.558 6.501 1.00 75.81 215 ASP A CA 1
ATOM 1617 C C . ASP A 1 215 ? -3.792 20.462 6.397 1.00 75.81 215 ASP A C 1
ATOM 1619 O O . ASP A 1 215 ? -4.500 20.460 5.385 1.00 75.81 215 ASP A O 1
ATOM 1623 N N . GLU A 1 216 ? -4.080 21.206 7.463 1.00 68.19 216 GLU A N 1
ATOM 1624 C CA . GLU A 1 216 ? -5.257 22.072 7.539 1.00 68.19 216 GLU A CA 1
ATOM 1625 C C . GLU A 1 216 ? -5.087 23.373 6.739 1.00 68.19 216 GLU A C 1
ATOM 1627 O O . GLU A 1 216 ? -6.067 23.878 6.195 1.00 68.19 216 GLU A O 1
ATOM 1632 N N . GLU A 1 217 ? -3.859 23.883 6.573 1.00 65.56 217 GLU A N 1
ATOM 1633 C CA . GLU A 1 217 ? -3.614 25.110 5.796 1.00 65.56 217 GLU A CA 1
ATOM 1634 C C . GLU A 1 217 ? -3.950 24.910 4.316 1.00 65.56 217 GLU A C 1
ATOM 1636 O O . GLU A 1 217 ? -4.381 25.838 3.628 1.00 65.56 217 GLU A O 1
ATOM 1641 N N . ARG A 1 218 ? -3.775 23.680 3.827 1.00 63.16 218 ARG A N 1
ATOM 1642 C CA . ARG A 1 218 ? -4.083 23.295 2.444 1.00 63.16 218 ARG A CA 1
ATOM 1643 C C . ARG A 1 218 ? -5.368 22.486 2.305 1.00 63.16 218 ARG A C 1
ATOM 1645 O O . ARG A 1 218 ? -5.810 22.251 1.181 1.00 63.16 218 ARG A O 1
ATOM 1652 N N . GLY A 1 219 ? -5.958 22.041 3.416 1.00 61.19 219 GLY A N 1
ATOM 1653 C CA . GLY A 1 219 ? -7.088 21.110 3.422 1.00 61.19 219 GLY A CA 1
ATOM 1654 C C . GLY A 1 219 ? -6.766 19.761 2.769 1.00 61.19 219 GLY A C 1
ATOM 1655 O O . GLY A 1 219 ? -7.670 19.052 2.326 1.00 61.19 219 GLY A O 1
ATOM 1656 N N . THR A 1 220 ? -5.484 19.407 2.659 1.00 63.00 220 THR A N 1
ATOM 1657 C CA . THR A 1 220 ? -5.031 18.180 2.003 1.00 63.00 220 THR A CA 1
ATOM 1658 C C . THR A 1 220 ? -4.830 17.088 3.042 1.00 63.00 220 THR A C 1
ATOM 1660 O O . THR A 1 220 ? -4.004 17.222 3.943 1.00 63.00 220 THR A O 1
ATOM 1663 N N . SER A 1 221 ? -5.569 15.988 2.903 1.00 67.50 221 SER A N 1
ATOM 1664 C CA . SER A 1 221 ? -5.317 14.756 3.655 1.00 67.50 221 SER A CA 1
ATOM 1665 C C . SER A 1 221 ? -4.598 13.757 2.766 1.00 67.50 221 SER A C 1
ATOM 1667 O O . SER A 1 221 ? -4.936 13.607 1.590 1.00 67.50 221 SER A O 1
ATOM 1669 N N . THR A 1 222 ? -3.614 13.065 3.328 1.00 65.12 222 THR A N 1
ATOM 1670 C CA . THR A 1 222 ? -2.969 11.947 2.654 1.00 65.12 222 THR A CA 1
ATOM 1671 C C . THR A 1 222 ? -3.377 10.627 3.292 1.00 65.12 222 THR A C 1
ATOM 1673 O O . THR A 1 222 ? -3.342 10.431 4.510 1.00 65.12 222 THR A O 1
ATOM 1676 N N . ASN A 1 223 ? -3.803 9.719 2.419 1.00 64.12 223 ASN A N 1
ATOM 1677 C CA . ASN A 1 223 ? -4.207 8.363 2.752 1.00 64.12 223 ASN A CA 1
ATOM 1678 C C . ASN A 1 223 ? -3.115 7.343 2.413 1.00 64.12 223 ASN A C 1
ATOM 1680 O O . ASN A 1 223 ? -3.366 6.144 2.549 1.00 64.12 223 ASN A O 1
ATOM 1684 N N . ASP A 1 224 ? -1.941 7.804 1.971 1.00 56.56 224 ASP A N 1
ATOM 1685 C CA . ASP A 1 224 ? -0.897 6.950 1.404 1.00 56.56 224 ASP A CA 1
ATOM 1686 C C . ASP A 1 224 ? -0.023 6.296 2.484 1.00 56.56 224 ASP A C 1
ATOM 1688 O O . ASP A 1 224 ? 1.053 5.796 2.199 1.00 56.56 224 ASP A O 1
ATOM 1692 N N . THR A 1 225 ? -0.454 6.230 3.747 1.00 66.94 225 THR A N 1
ATOM 1693 C CA . THR A 1 225 ? 0.304 5.463 4.744 1.00 66.94 225 THR A CA 1
ATOM 1694 C C . THR A 1 225 ? 0.226 3.967 4.472 1.00 66.94 225 THR A C 1
ATOM 1696 O O . THR A 1 225 ? -0.792 3.429 4.022 1.00 66.94 225 THR A O 1
ATOM 1699 N N . LYS A 1 226 ? 1.309 3.257 4.807 1.00 73.06 226 LYS A N 1
ATOM 1700 C CA . LYS A 1 226 ? 1.337 1.795 4.753 1.00 73.06 226 LYS A CA 1
ATOM 1701 C C . LYS A 1 226 ? 0.224 1.223 5.632 1.00 73.06 226 LYS A C 1
ATOM 1703 O O . LYS A 1 226 ? 0.209 1.421 6.846 1.00 73.06 226 LYS A O 1
ATOM 1708 N N . VAL A 1 227 ? -0.680 0.468 5.012 1.00 79.75 227 VAL A N 1
ATOM 1709 C CA . VAL A 1 227 ? -1.734 -0.252 5.727 1.00 79.75 227 VAL A CA 1
ATOM 1710 C C . VAL A 1 227 ? -1.117 -1.441 6.458 1.00 79.75 227 VAL A C 1
ATOM 1712 O O . VAL A 1 227 ? -0.518 -2.328 5.850 1.00 79.75 227 VAL A O 1
ATOM 1715 N N . LEU A 1 228 ? -1.286 -1.468 7.774 1.00 80.50 228 LEU A N 1
ATOM 1716 C CA . LEU A 1 228 ? -0.915 -2.583 8.629 1.00 80.50 228 LEU A CA 1
ATOM 1717 C C . LEU A 1 228 ? -2.107 -3.523 8.772 1.00 80.50 228 LEU A C 1
ATOM 1719 O O . LEU A 1 228 ? -3.226 -3.080 9.022 1.00 80.50 228 LEU A O 1
ATOM 1723 N N . THR A 1 229 ? -1.873 -4.825 8.649 1.00 82.06 229 THR A N 1
ATOM 1724 C CA . THR A 1 229 ? -2.884 -5.834 8.983 1.00 82.06 229 THR A CA 1
ATOM 1725 C C . THR A 1 229 ? -2.539 -6.409 10.344 1.00 82.06 229 THR A C 1
ATOM 1727 O O . THR A 1 229 ? -1.455 -6.959 10.524 1.00 82.06 229 THR A O 1
ATOM 1730 N N . VAL A 1 230 ? -3.440 -6.243 11.307 1.00 84.25 230 VAL A N 1
ATOM 1731 C CA . VAL A 1 230 ? -3.220 -6.619 12.703 1.00 84.25 230 VAL A CA 1
ATOM 1732 C C . VAL A 1 230 ? -4.297 -7.583 13.147 1.00 84.25 230 VAL A C 1
ATOM 1734 O O . VAL A 1 230 ? -5.487 -7.346 12.937 1.00 84.25 230 VAL A O 1
ATOM 1737 N N . ASN A 1 231 ? -3.884 -8.679 13.771 1.00 82.69 231 ASN A N 1
ATOM 1738 C CA .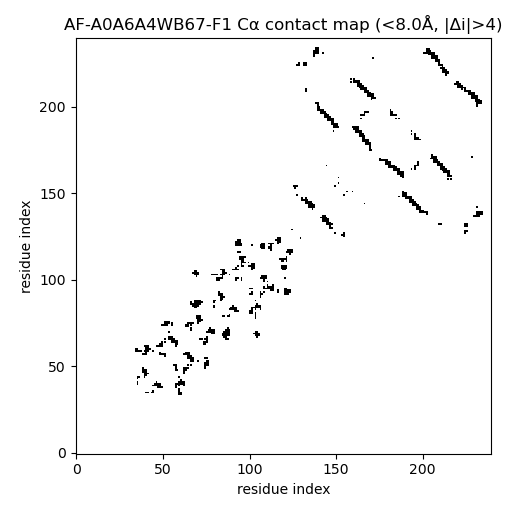 ASN A 1 231 ? -4.820 -9.559 14.444 1.00 82.69 231 ASN A CA 1
ATOM 1739 C C . ASN A 1 231 ? -4.999 -9.068 15.878 1.00 82.69 231 ASN A C 1
ATOM 1741 O O . ASN A 1 231 ? -4.040 -9.062 16.649 1.00 82.69 231 ASN A O 1
ATOM 1745 N N . VAL A 1 232 ? -6.205 -8.626 16.223 1.00 82.56 232 VAL A N 1
ATOM 1746 C CA . VAL A 1 232 ? -6.511 -8.193 17.582 1.00 82.56 232 VAL A CA 1
ATOM 1747 C C . VAL A 1 232 ? -6.771 -9.435 18.413 1.00 82.56 232 VAL A C 1
ATOM 1749 O O . VAL A 1 232 ? -7.798 -10.098 18.267 1.00 82.56 232 VAL A O 1
ATOM 1752 N N . THR A 1 233 ? -5.833 -9.753 19.292 1.00 70.31 233 THR A N 1
ATOM 1753 C CA . THR A 1 233 ? -5.978 -10.857 20.230 1.00 70.31 233 THR A CA 1
ATOM 1754 C C . THR A 1 233 ? -6.684 -10.374 21.493 1.00 70.31 233 THR A C 1
ATOM 1756 O O . THR A 1 233 ? -6.521 -9.241 21.959 1.00 70.31 233 THR A O 1
ATOM 1759 N N . THR A 1 234 ? -7.503 -11.245 22.072 1.00 62.50 234 THR A N 1
ATOM 1760 C CA . THR A 1 234 ? -7.785 -11.154 23.502 1.00 62.50 234 THR A CA 1
ATOM 1761 C C . THR A 1 234 ? -6.539 -11.603 24.213 1.00 62.50 234 THR A C 1
ATOM 1763 O O . THR A 1 234 ? -6.175 -12.774 24.110 1.00 62.50 234 THR A O 1
ATOM 1766 N N . ASP A 1 235 ? -5.865 -10.691 24.904 1.00 55.91 235 ASP A N 1
ATOM 1767 C CA . ASP A 1 235 ? -4.853 -11.134 25.841 1.00 55.91 235 ASP A CA 1
ATOM 1768 C C . ASP A 1 235 ? -5.557 -11.940 26.940 1.00 55.91 235 ASP A C 1
ATOM 1770 O O . ASP A 1 235 ? -6.244 -11.416 27.814 1.00 55.91 235 ASP A O 1
ATOM 1774 N N . CYS A 1 236 ? -5.480 -13.253 26.787 1.00 50.06 236 CYS A N 1
ATOM 1775 C CA . CYS A 1 236 ? -5.690 -14.260 27.808 1.00 50.06 236 CYS A CA 1
ATOM 1776 C C . CYS A 1 236 ? -4.566 -15.288 27.654 1.00 50.06 236 CYS A C 1
ATOM 1778 O O . CYS A 1 236 ? -4.796 -16.493 27.666 1.00 50.06 236 CYS A O 1
ATOM 1780 N N . GLN A 1 237 ? -3.325 -14.822 27.487 1.00 45.28 237 GLN A N 1
ATOM 1781 C CA . GLN A 1 237 ? -2.177 -15.633 27.869 1.00 45.28 237 GLN A CA 1
ATOM 1782 C C . GLN A 1 237 ? -1.995 -15.425 29.370 1.00 45.28 237 GLN A C 1
ATOM 1784 O O . GLN A 1 237 ? -1.260 -14.547 29.821 1.00 45.28 237 GLN A O 1
ATOM 1789 N N . SER A 1 238 ? -2.711 -16.218 30.168 1.00 39.56 238 SER A N 1
ATOM 1790 C CA . SER A 1 238 ? -2.375 -16.354 31.578 1.00 39.56 238 SER A CA 1
ATOM 1791 C C . SER A 1 238 ? -0.924 -16.829 31.662 1.00 39.56 238 SER A C 1
ATOM 1793 O O . SER A 1 238 ? -0.631 -17.993 31.393 1.00 39.56 238 SER A O 1
ATOM 1795 N N . LYS A 1 239 ? -0.006 -15.931 32.025 1.00 41.97 239 LYS A N 1
ATOM 1796 C CA . LYS A 1 239 ? 1.249 -16.335 32.650 1.00 41.97 239 LYS A CA 1
ATOM 1797 C C . LYS A 1 239 ? 0.892 -17.001 33.978 1.00 41.97 239 LYS A C 1
ATOM 1799 O O . LYS A 1 239 ? 0.666 -16.296 34.958 1.00 41.97 239 LYS A O 1
ATOM 1804 N N . TYR A 1 240 ? 0.839 -18.326 33.985 1.00 38.12 240 TYR A N 1
ATOM 1805 C CA . TYR A 1 240 ? 1.038 -19.153 35.171 1.00 38.12 240 TYR A CA 1
ATOM 1806 C C . TYR A 1 240 ? 1.891 -20.354 34.786 1.00 38.12 240 TYR A C 1
ATOM 1808 O O . TYR A 1 240 ? 1.563 -20.995 33.763 1.00 38.12 240 TYR A O 1
#

Nearest PDB structures (foldseek):
  1uen-assembly1_A  TM=5.585E-01  e=3.268E-03  Homo sapiens
  3lqm-assembly2_B  TM=5.622E-01  e=4.067E-03  Homo sapiens
  7md5-assembly1_B  TM=5.535E-01  e=1.432E-02  Homo sapiens
  6ce9-assembly1_A  TM=5.216E-01  e=1.882E-02  Homo sapiens
  8u4e-assembly1_B  TM=5.558E-01  e=2.603E-01  Homo sapiens

Radius of gyration: 30.54 Å; Cα contacts (8 Å, |Δi|>4): 520; chains: 1; bounding box: 37×83×112 Å

Organism: Amphibalanus amphitrite (NCBI:txid1232801)

Secondary structure (DSSP, 8-state):
-------------PPPP-----------------PPPTTEESGGG-EEPP--STT-EE-TTT--EEPPTTEESTTS-EEPPTTEESGGG-EEP--BGGGPPPPTTT---TT-BPTT-BTTTTB---GGGSSPPEEEEESSS-EEEEEEPP-TTTS--S-SSPEEEEEEEEETTSS--SPEEEEEEEE-S-SSEEEEEE-S--TTEEEEEEEEEEETTTTEEE--SPPEEEEE--------

Mean predicted aligned error: 17.81 Å